Protein AF-A0A428RRZ3-F1 (afdb_monomer)

Mean predicted aligned error: 12.36 Å

Foldseek 3Di:
DPQFWDWFWWAFQFFFAFKFFFQADALVSSVVSLVVQQDPQQQDQCQPLTGGNVLQSVCQQLVNQACLQAVLPPQHHHSVVVSVQVVCVVVVVHDVVVVSSSNVPRGAGRWMKTATPSRWIHIDHNQDDGGWIWIDTVQDQFIWTWAFDPDPQQETDTSGTIRIPCPGRVCSPVNDDPPPDDHYDDDPVSDDDDPHDPDQDDDDDDDDDDDDRPPPPDDDDDDDPVVSVVDDDRPDIGTYTGHHDDDD

Structure (mmCIF, N/CA/C/O backbone):
data_AF-A0A428RRZ3-F1
#
_entry.id   AF-A0A428RRZ3-F1
#
loop_
_atom_site.group_PDB
_atom_site.id
_atom_site.type_symbol
_atom_site.label_atom_id
_atom_site.label_alt_id
_atom_site.label_comp_id
_atom_site.label_asym_id
_atom_site.label_entity_id
_atom_site.label_seq_id
_atom_site.pdbx_PDB_ins_code
_atom_site.Cartn_x
_atom_site.Cartn_y
_atom_site.Cartn_z
_atom_site.occupancy
_atom_site.B_iso_or_equiv
_atom_site.auth_seq_id
_atom_site.auth_comp_id
_atom_site.auth_asym_id
_atom_site.auth_atom_id
_atom_site.pdbx_PDB_model_num
ATOM 1 N N . MET A 1 1 ? -23.159 13.902 24.275 1.00 47.97 1 MET A N 1
ATOM 2 C CA . MET A 1 1 ? -21.903 13.297 23.770 1.00 47.97 1 MET A CA 1
ATOM 3 C C . MET A 1 1 ? -21.003 14.451 23.369 1.00 47.97 1 MET A C 1
ATOM 5 O O . MET A 1 1 ? -21.548 15.445 22.914 1.00 47.97 1 MET A O 1
ATOM 9 N N . SER A 1 2 ? -19.690 14.377 23.586 1.00 48.69 2 SER A N 1
ATOM 10 C CA . SER A 1 2 ? -18.769 15.425 23.119 1.00 48.69 2 SER A CA 1
ATOM 11 C C . SER A 1 2 ? -18.752 15.486 21.586 1.00 48.69 2 SER A C 1
ATOM 13 O O . SER A 1 2 ? -18.997 14.473 20.930 1.00 48.69 2 SER A O 1
ATOM 15 N N . GLY A 1 3 ? -18.449 16.655 21.016 1.00 58.31 3 GLY A N 1
ATOM 16 C CA . GLY A 1 3 ? -18.517 16.934 19.572 1.00 58.31 3 GLY A CA 1
ATOM 17 C C . GLY A 1 3 ? -17.534 16.176 18.665 1.00 58.31 3 GLY A C 1
ATOM 18 O O . GLY A 1 3 ? -17.470 16.508 17.492 1.00 58.31 3 GLY A O 1
ATOM 19 N N . ASN A 1 4 ? -16.812 15.172 19.191 1.00 72.94 4 ASN A N 1
ATOM 20 C CA . ASN A 1 4 ? -15.801 14.352 18.507 1.00 72.94 4 ASN A CA 1
ATOM 21 C C . ASN A 1 4 ? -16.061 12.821 18.683 1.00 72.94 4 ASN A C 1
ATOM 23 O O . ASN A 1 4 ? -15.129 12.032 18.768 1.00 72.94 4 ASN A O 1
ATOM 27 N N . THR A 1 5 ? -17.317 12.359 18.810 1.00 74.81 5 THR A N 1
ATOM 28 C CA . THR A 1 5 ? -17.784 10.956 19.022 1.00 74.81 5 THR A CA 1
ATOM 29 C C . THR A 1 5 ? -19.057 10.507 18.198 1.00 74.81 5 THR A C 1
ATOM 31 O O . THR A 1 5 ? -20.173 10.904 18.506 1.00 74.81 5 THR A O 1
ATOM 34 N N . LEU A 1 6 ? -18.887 9.627 17.179 1.00 79.38 6 LEU A N 1
ATOM 35 C CA . LEU A 1 6 ? -19.817 9.029 16.164 1.00 79.38 6 LEU A CA 1
ATOM 36 C C . LEU A 1 6 ? -20.445 7.713 16.631 1.00 79.38 6 LEU A C 1
ATOM 38 O O . LEU A 1 6 ? -20.082 7.149 17.656 1.00 79.38 6 LEU A O 1
ATOM 42 N N . ARG A 1 7 ? -21.233 7.097 15.746 1.00 84.69 7 ARG A N 1
ATOM 43 C CA . ARG A 1 7 ? -21.291 5.638 15.655 1.00 84.69 7 ARG A CA 1
ATOM 44 C C . ARG A 1 7 ? -21.155 5.174 14.205 1.00 84.69 7 ARG A C 1
ATOM 46 O O . ARG A 1 7 ? -22.058 5.406 13.411 1.00 84.69 7 ARG A O 1
ATOM 53 N N . VAL A 1 8 ? -20.044 4.514 13.884 1.00 85.75 8 VAL A N 1
ATOM 54 C CA . VAL A 1 8 ? -19.875 3.761 12.626 1.00 85.75 8 VAL A CA 1
ATOM 55 C C . VAL A 1 8 ? -20.043 2.264 12.861 1.00 85.75 8 VAL A C 1
ATOM 57 O O . VAL A 1 8 ? -19.891 1.780 13.987 1.00 85.75 8 VAL A O 1
ATOM 60 N N . THR A 1 9 ? -20.327 1.555 11.774 1.00 87.94 9 THR A N 1
ATOM 61 C CA . THR A 1 9 ? -20.292 0.096 11.671 1.00 87.94 9 THR A CA 1
ATOM 62 C C . THR A 1 9 ? -19.261 -0.257 10.606 1.00 87.94 9 THR A C 1
ATOM 64 O O . THR A 1 9 ? -19.209 0.399 9.566 1.00 87.94 9 THR A O 1
ATOM 67 N N . GLY A 1 10 ? -18.456 -1.284 10.851 1.00 89.19 10 GLY A N 1
ATOM 68 C CA . GLY A 1 10 ? -17.418 -1.737 9.934 1.00 89.19 10 GLY A CA 1
ATOM 69 C C . GLY A 1 10 ? -16.918 -3.128 10.300 1.00 89.19 10 GLY A C 1
ATOM 70 O O . GLY A 1 10 ? -17.283 -3.665 11.348 1.00 89.19 10 GLY A O 1
ATOM 71 N N . VAL A 1 11 ? -16.083 -3.692 9.433 1.00 91.00 11 VAL A N 1
ATOM 72 C CA . VAL A 1 11 ? -15.462 -5.010 9.602 1.00 91.00 11 VAL A CA 1
ATOM 73 C C . VAL A 1 11 ? -13.991 -4.824 9.953 1.00 91.00 11 VAL A C 1
ATOM 75 O O . VAL A 1 11 ? -13.284 -4.044 9.313 1.00 91.00 11 VAL A O 1
ATOM 78 N N . ARG A 1 12 ? -13.516 -5.536 10.979 1.00 93.56 12 ARG A N 1
ATOM 79 C CA . ARG A 1 12 ? -12.080 -5.655 11.260 1.00 93.56 12 ARG A CA 1
ATOM 80 C C . ARG A 1 12 ? -11.480 -6.652 10.284 1.00 93.56 12 ARG A C 1
ATOM 82 O O . ARG A 1 12 ? -11.954 -7.779 10.218 1.00 93.56 12 ARG A O 1
ATOM 89 N N . CYS A 1 13 ? -10.462 -6.224 9.553 1.00 93.88 13 CYS A N 1
ATOM 90 C CA . CYS A 1 13 ? -9.850 -7.025 8.498 1.00 93.88 13 CYS A CA 1
ATOM 91 C C . CYS A 1 13 ? -8.512 -7.608 8.956 1.00 93.88 13 CYS A C 1
ATOM 93 O O . CYS A 1 13 ? -8.257 -8.787 8.747 1.00 93.88 13 CYS A O 1
ATOM 95 N N . ALA A 1 14 ? -7.678 -6.788 9.605 1.00 95.88 14 ALA A N 1
ATOM 96 C CA . ALA A 1 14 ? -6.320 -7.174 9.962 1.00 95.88 14 ALA A CA 1
ATOM 97 C C . ALA A 1 14 ? -5.764 -6.390 11.168 1.00 95.88 14 ALA A C 1
ATOM 99 O O . ALA A 1 14 ? -6.290 -5.333 11.531 1.00 95.88 14 ALA A O 1
ATOM 100 N N . ARG A 1 15 ? -4.680 -6.876 11.780 1.00 97.81 15 ARG A N 1
ATOM 101 C CA . ARG A 1 15 ? -3.938 -6.198 12.855 1.00 97.81 15 ARG A CA 1
ATOM 102 C C . ARG A 1 15 ? -2.476 -6.005 12.477 1.00 97.81 15 ARG A C 1
ATOM 104 O O . ARG A 1 15 ? -1.775 -6.980 12.221 1.00 97.81 15 ARG A O 1
ATOM 111 N N . VAL A 1 16 ? -2.002 -4.764 12.555 1.00 98.31 16 VAL A N 1
ATOM 112 C CA . VAL A 1 16 ? -0.607 -4.394 12.290 1.00 98.31 16 VAL A CA 1
ATOM 113 C C . VAL A 1 16 ? 0.343 -5.184 13.198 1.00 98.31 16 VAL A C 1
ATOM 115 O O . VAL A 1 16 ? 0.176 -5.202 14.422 1.00 98.31 16 VAL A O 1
ATOM 118 N N . ALA A 1 17 ? 1.320 -5.845 12.578 1.00 97.75 17 ALA A N 1
ATOM 119 C CA . ALA A 1 17 ? 2.311 -6.720 13.200 1.00 97.75 17 ALA A CA 1
ATOM 120 C C . ALA A 1 17 ? 3.715 -6.104 13.224 1.00 97.75 17 ALA A C 1
ATOM 122 O O . ALA A 1 17 ? 4.449 -6.315 14.180 1.00 97.75 17 ALA A O 1
ATOM 123 N N . SER A 1 18 ? 4.079 -5.330 12.200 1.00 97.44 18 SER A N 1
ATOM 124 C CA . SER A 1 18 ? 5.315 -4.547 12.168 1.00 97.44 18 SER A CA 1
ATOM 125 C C . SER A 1 18 ? 5.126 -3.282 11.335 1.00 97.44 18 SER A C 1
ATOM 127 O O . SER A 1 18 ? 4.217 -3.203 10.505 1.00 97.44 18 SER A O 1
ATOM 129 N N . VAL A 1 19 ? 5.976 -2.281 11.567 1.00 97.69 19 VAL A N 1
ATOM 130 C CA . VAL A 1 19 ? 5.967 -0.995 10.859 1.00 97.69 19 VAL A CA 1
ATOM 131 C C . VAL A 1 19 ? 7.398 -0.642 10.463 1.00 97.69 19 VAL A C 1
ATOM 133 O O . VAL A 1 19 ? 8.293 -0.657 11.307 1.00 97.69 19 VAL A O 1
ATOM 136 N N . GLY A 1 20 ? 7.607 -0.332 9.185 1.00 95.69 20 GLY A N 1
ATOM 137 C CA . GLY A 1 20 ? 8.902 0.053 8.631 1.00 95.69 20 GLY A CA 1
ATOM 138 C C . GLY A 1 20 ? 9.244 1.534 8.819 1.00 95.69 20 GLY A C 1
ATOM 139 O O . GLY A 1 20 ? 8.445 2.343 9.304 1.00 95.69 20 GLY A O 1
ATOM 140 N N . SER A 1 21 ? 10.453 1.899 8.387 1.00 95.31 21 SER A N 1
ATOM 141 C CA . SER A 1 21 ? 10.916 3.290 8.316 1.00 95.31 21 SER A CA 1
ATOM 142 C C . SER A 1 21 ? 9.988 4.150 7.452 1.00 95.31 21 SER A C 1
ATOM 144 O O . SER A 1 21 ? 9.426 3.667 6.470 1.00 95.31 21 SER A O 1
ATOM 146 N N . ALA A 1 22 ? 9.834 5.430 7.800 1.00 93.69 22 ALA A N 1
ATOM 147 C CA . ALA A 1 22 ? 9.051 6.374 7.004 1.00 93.69 22 ALA A CA 1
ATOM 148 C C . ALA A 1 22 ? 9.816 6.793 5.740 1.00 93.69 22 ALA A C 1
ATOM 150 O O . ALA A 1 22 ? 11.008 7.072 5.818 1.00 93.69 22 ALA A O 1
ATOM 151 N N . ALA A 1 23 ? 9.124 6.887 4.603 1.00 90.06 23 ALA A N 1
ATOM 152 C CA . ALA A 1 23 ? 9.650 7.416 3.346 1.00 90.06 23 ALA A CA 1
ATOM 153 C C . ALA A 1 23 ? 9.869 8.937 3.450 1.00 90.06 23 ALA A C 1
ATOM 155 O O . ALA A 1 23 ? 9.007 9.753 3.101 1.00 90.06 23 ALA A O 1
ATOM 156 N N . GLU A 1 24 ? 11.032 9.308 3.977 1.00 89.50 24 GLU A N 1
ATOM 157 C CA . GLU A 1 24 ? 11.507 10.678 4.156 1.00 89.50 24 GLU A CA 1
ATOM 158 C C . GLU A 1 24 ? 12.880 10.853 3.495 1.00 89.50 24 GLU A C 1
ATOM 160 O O . GLU A 1 24 ? 13.673 9.917 3.447 1.00 89.50 24 GLU A O 1
ATOM 165 N N . GLY A 1 25 ? 13.157 12.060 2.997 1.00 89.75 25 GLY A N 1
ATOM 166 C CA . GLY A 1 25 ? 14.394 12.379 2.283 1.00 89.75 25 GLY A CA 1
ATOM 167 C C . GLY A 1 25 ? 14.153 12.899 0.868 1.00 89.75 25 GLY A C 1
ATOM 168 O O . GLY A 1 25 ? 13.054 13.359 0.537 1.00 89.75 25 GLY A O 1
ATOM 169 N N . ASP A 1 26 ? 15.201 12.850 0.050 1.00 89.81 26 ASP A N 1
ATOM 170 C CA . ASP A 1 26 ? 15.113 13.000 -1.404 1.00 89.81 26 ASP A CA 1
ATOM 171 C C . ASP A 1 26 ? 14.604 11.713 -2.094 1.00 89.81 26 ASP A C 1
ATOM 173 O O . ASP A 1 26 ? 14.221 10.741 -1.443 1.00 89.81 26 ASP A O 1
ATOM 177 N N . VAL A 1 27 ? 14.526 11.718 -3.429 1.00 86.69 27 VAL A N 1
ATOM 178 C CA . VAL A 1 27 ? 13.945 10.601 -4.193 1.00 86.69 27 VAL A CA 1
ATOM 179 C C . VAL A 1 27 ? 14.789 9.322 -4.131 1.00 86.69 27 VAL A C 1
ATOM 181 O O . VAL A 1 27 ? 14.214 8.235 -4.111 1.00 86.69 27 VAL A O 1
ATOM 184 N N . ASP A 1 28 ? 16.119 9.435 -4.083 1.00 90.00 28 ASP A N 1
ATOM 185 C CA . ASP A 1 28 ? 17.019 8.285 -3.979 1.00 90.00 28 ASP A CA 1
ATOM 186 C C . ASP A 1 28 ? 16.932 7.699 -2.559 1.00 90.00 28 ASP A C 1
ATOM 188 O O . ASP A 1 28 ? 16.739 6.496 -2.406 1.00 90.00 28 ASP A O 1
ATOM 192 N N . GLN A 1 29 ? 16.916 8.549 -1.525 1.00 91.69 29 GLN A N 1
ATOM 193 C CA . GLN A 1 29 ? 16.702 8.133 -0.131 1.00 91.69 29 GLN A CA 1
ATOM 194 C C . GLN A 1 29 ? 15.344 7.441 0.078 1.00 91.69 29 GLN A C 1
ATOM 196 O O . GLN A 1 29 ? 15.268 6.393 0.720 1.00 91.69 29 GLN A O 1
ATOM 201 N N . ILE A 1 30 ? 14.266 7.990 -0.493 1.00 90.44 30 ILE A N 1
ATOM 202 C CA . ILE A 1 30 ? 12.928 7.378 -0.453 1.00 90.44 30 ILE A CA 1
ATOM 203 C C . ILE A 1 30 ? 12.924 6.018 -1.161 1.00 90.44 30 ILE A C 1
ATOM 205 O O . ILE A 1 30 ? 12.298 5.080 -0.669 1.00 90.44 30 ILE A O 1
ATOM 209 N N . PHE A 1 31 ? 13.621 5.889 -2.291 1.00 91.44 31 PHE A N 1
ATOM 210 C CA . PHE A 1 31 ? 13.748 4.621 -3.005 1.00 91.44 31 PHE A CA 1
ATOM 211 C C . PHE A 1 31 ? 14.516 3.577 -2.187 1.00 91.44 31 PHE A C 1
ATOM 213 O O . PHE A 1 31 ? 14.029 2.456 -2.055 1.00 91.44 31 PHE A O 1
ATOM 220 N N . ASP A 1 32 ? 15.640 3.945 -1.570 1.00 92.25 32 ASP A N 1
ATOM 221 C CA . ASP A 1 32 ? 16.402 3.052 -0.688 1.00 92.25 32 ASP A CA 1
ATOM 222 C C . ASP A 1 32 ? 15.552 2.585 0.508 1.00 92.25 32 ASP A C 1
ATOM 224 O O . ASP A 1 32 ? 15.558 1.405 0.855 1.00 92.25 32 ASP A O 1
ATOM 228 N N . ILE A 1 33 ? 14.739 3.474 1.092 1.00 94.19 33 ILE A N 1
ATOM 229 C CA . ILE A 1 33 ? 13.780 3.120 2.151 1.00 94.19 33 ILE A CA 1
ATOM 230 C C . ILE A 1 33 ? 12.713 2.148 1.630 1.00 94.19 33 ILE A C 1
ATOM 232 O O . ILE A 1 33 ? 12.427 1.159 2.300 1.00 94.19 33 ILE A O 1
ATOM 236 N N . ILE A 1 34 ? 12.171 2.362 0.429 1.00 91.94 34 ILE A N 1
ATOM 237 C CA . ILE A 1 34 ? 11.205 1.446 -0.202 1.00 91.94 34 ILE A CA 1
ATOM 238 C C . ILE A 1 34 ? 11.826 0.070 -0.464 1.00 91.94 34 ILE A C 1
ATOM 240 O O . ILE A 1 34 ? 11.130 -0.933 -0.316 1.00 91.94 34 ILE A O 1
ATOM 244 N N . ARG A 1 35 ? 13.126 -0.016 -0.777 1.00 92.75 35 ARG A N 1
ATOM 245 C CA . ARG A 1 35 ? 13.827 -1.309 -0.872 1.00 92.75 35 ARG A CA 1
ATOM 246 C C . ARG A 1 35 ? 13.862 -2.055 0.475 1.00 92.75 35 ARG A C 1
ATOM 248 O O . ARG A 1 35 ? 13.845 -3.279 0.511 1.00 92.75 35 ARG A O 1
ATOM 255 N N . THR A 1 36 ? 13.833 -1.349 1.610 1.00 94.31 36 THR A N 1
ATOM 256 C CA . THR A 1 36 ? 13.704 -1.993 2.939 1.00 94.31 36 THR A CA 1
ATOM 257 C C . THR A 1 36 ? 12.293 -2.486 3.270 1.00 94.31 36 THR A C 1
ATOM 259 O O . THR A 1 36 ? 12.107 -3.145 4.291 1.00 94.31 36 THR A O 1
ATOM 262 N N . TRP A 1 37 ? 11.292 -2.163 2.445 1.00 94.94 37 TRP A N 1
ATOM 263 C CA . TRP A 1 37 ? 9.899 -2.567 2.652 1.00 94.94 37 TRP A CA 1
ATOM 264 C C . TRP A 1 37 ? 9.520 -3.857 1.910 1.00 94.94 37 TRP A C 1
ATOM 266 O O . TRP A 1 37 ? 8.394 -4.323 2.066 1.00 94.94 37 TRP A O 1
ATOM 276 N N . GLU A 1 38 ? 10.412 -4.415 1.086 1.00 93.38 38 GLU A N 1
ATOM 277 C CA . GLU A 1 38 ? 10.127 -5.607 0.280 1.00 93.38 38 GLU A CA 1
ATOM 278 C C . GLU A 1 38 ? 9.720 -6.805 1.160 1.00 93.38 38 GLU A C 1
ATOM 280 O O . GLU A 1 38 ? 10.509 -7.222 2.013 1.00 93.38 38 GLU A O 1
ATOM 285 N N . PRO A 1 39 ? 8.515 -7.384 0.975 1.00 88.69 39 PRO A N 1
ATOM 286 C CA . PRO A 1 39 ? 8.137 -8.620 1.647 1.00 88.69 39 PRO A CA 1
ATOM 287 C C . PRO A 1 39 ? 9.017 -9.801 1.216 1.00 88.69 39 PRO A C 1
ATOM 289 O O . PRO A 1 39 ? 9.499 -9.879 0.081 1.00 88.69 39 PRO A O 1
ATOM 292 N N . GLU A 1 40 ? 9.173 -10.767 2.121 1.00 85.50 40 GLU A N 1
ATOM 293 C CA . GLU A 1 40 ? 9.714 -12.086 1.787 1.00 85.50 40 GLU A CA 1
ATOM 294 C C . GLU A 1 40 ? 8.847 -12.749 0.700 1.00 85.50 40 GLU A C 1
ATOM 296 O O . GLU A 1 40 ? 7.629 -12.572 0.673 1.00 85.50 40 GLU A O 1
ATOM 301 N N . GLY A 1 41 ? 9.468 -13.491 -0.222 1.00 82.31 41 GLY A N 1
ATOM 302 C CA . GLY A 1 41 ? 8.744 -14.122 -1.333 1.00 82.31 41 GLY A CA 1
ATOM 303 C C . GLY A 1 41 ? 8.251 -13.151 -2.417 1.00 82.31 41 GLY A C 1
ATOM 304 O O . GLY A 1 41 ? 7.370 -13.509 -3.185 1.00 82.31 41 GLY A O 1
ATOM 305 N N . LEU A 1 42 ? 8.812 -11.939 -2.536 1.00 82.56 42 LEU A N 1
ATOM 306 C CA . LEU A 1 42 ? 8.378 -10.913 -3.504 1.00 82.56 42 LEU A CA 1
ATOM 307 C C . LEU A 1 42 ? 8.031 -11.397 -4.941 1.00 82.56 42 LEU A C 1
ATOM 309 O O . LEU A 1 42 ? 7.036 -10.914 -5.475 1.00 82.56 42 LEU A O 1
ATOM 313 N N . PRO A 1 43 ? 8.778 -12.302 -5.612 1.00 75.56 43 PRO A N 1
ATOM 314 C CA . PRO A 1 43 ? 8.415 -12.770 -6.957 1.00 75.56 43 PRO A CA 1
ATOM 315 C C . PRO A 1 43 ? 7.367 -13.906 -6.988 1.00 75.56 43 PRO A C 1
ATOM 317 O O . PRO A 1 43 ? 7.082 -14.422 -8.067 1.00 75.56 43 PRO A O 1
ATOM 320 N N . GLU A 1 44 ? 6.831 -14.336 -5.844 1.00 82.50 44 GLU A N 1
ATOM 321 C CA . GLU A 1 44 ? 5.933 -15.490 -5.719 1.00 82.50 44 GLU A CA 1
ATOM 322 C C . GLU A 1 44 ? 4.445 -15.109 -5.883 1.00 82.50 44 GLU A C 1
ATOM 324 O O . GLU A 1 44 ? 4.022 -13.981 -5.622 1.00 82.50 44 GLU A O 1
ATOM 329 N N . ASP A 1 45 ? 3.635 -16.074 -6.328 1.00 81.94 45 ASP A N 1
ATOM 330 C CA . ASP A 1 45 ? 2.179 -15.949 -6.512 1.00 81.94 45 ASP A CA 1
ATOM 331 C C . ASP A 1 45 ? 1.437 -16.448 -5.261 1.00 81.94 45 ASP A C 1
ATOM 333 O O . ASP A 1 45 ? 0.802 -17.504 -5.254 1.00 81.94 45 ASP A O 1
ATOM 337 N N . ASN A 1 46 ? 1.652 -15.755 -4.140 1.00 85.19 46 ASN A N 1
ATOM 338 C CA . ASN A 1 46 ? 1.202 -16.190 -2.814 1.00 85.19 46 ASN A CA 1
ATOM 339 C C . ASN A 1 46 ? 0.762 -15.051 -1.879 1.00 85.19 46 ASN A C 1
ATOM 341 O O . ASN A 1 46 ? 0.692 -15.256 -0.663 1.00 85.19 46 ASN A O 1
ATOM 345 N N . TYR A 1 47 ? 0.432 -13.866 -2.407 1.00 88.50 47 TYR A N 1
ATOM 346 C CA . TYR A 1 47 ? -0.187 -12.830 -1.578 1.00 88.50 47 TYR A CA 1
ATOM 347 C C . TYR A 1 47 ? -1.531 -13.367 -1.029 1.00 88.50 47 TYR A C 1
ATOM 349 O O . TYR A 1 47 ? -2.286 -13.949 -1.808 1.00 88.50 47 TYR A O 1
ATOM 357 N N . PRO A 1 48 ? -1.872 -13.246 0.274 1.00 85.94 48 PRO A N 1
ATOM 358 C CA . PRO A 1 48 ? -3.015 -13.974 0.854 1.00 85.94 48 PRO A CA 1
ATOM 359 C C . PRO A 1 48 ? -4.402 -13.747 0.211 1.00 85.94 48 PRO A C 1
ATOM 361 O O . PRO A 1 48 ? -5.195 -14.690 0.204 1.00 85.94 48 PRO A O 1
ATOM 364 N N . PRO A 1 49 ? -4.723 -12.558 -0.337 1.00 80.50 49 PRO A N 1
ATOM 365 C CA . PRO A 1 49 ? -5.933 -12.322 -1.138 1.00 80.50 49 PRO A CA 1
ATOM 366 C C . PRO A 1 49 ? -5.903 -12.956 -2.546 1.00 80.50 49 PRO A C 1
ATOM 368 O O . PRO A 1 49 ? -6.931 -13.039 -3.214 1.00 80.50 49 PRO A O 1
ATOM 371 N N . GLY A 1 50 ? -4.736 -13.421 -2.992 1.00 83.19 50 GLY A N 1
ATOM 372 C CA . GLY A 1 50 ? -4.454 -13.929 -4.332 1.00 83.19 50 GLY A CA 1
ATOM 373 C C . GLY A 1 50 ? -3.568 -12.982 -5.148 1.00 83.19 50 GLY A C 1
ATOM 374 O O . GLY A 1 50 ? -3.519 -11.776 -4.900 1.00 83.19 50 GLY A O 1
ATOM 375 N N . GLY A 1 51 ? -2.889 -13.545 -6.149 1.00 84.69 51 GLY A N 1
ATOM 376 C CA . GLY A 1 51 ? -2.028 -12.814 -7.075 1.00 84.69 51 GLY A CA 1
ATOM 377 C C . GLY A 1 51 ? -0.586 -12.616 -6.596 1.00 84.69 51 GLY A C 1
ATOM 378 O O . GLY A 1 51 ? -0.189 -12.979 -5.483 1.00 84.69 51 GLY A O 1
ATOM 379 N N . LEU A 1 52 ? 0.202 -12.003 -7.483 1.00 90.00 52 LEU A N 1
ATOM 380 C CA . LEU A 1 52 ? 1.640 -11.817 -7.316 1.00 90.00 52 LEU A CA 1
ATOM 381 C C . LEU A 1 52 ? 1.961 -10.884 -6.142 1.00 90.00 52 LEU A C 1
ATOM 383 O O . LEU A 1 52 ? 1.507 -9.738 -6.090 1.00 90.00 52 LEU A O 1
ATOM 387 N N . MET A 1 53 ? 2.846 -11.342 -5.257 1.00 92.69 53 MET A N 1
ATOM 388 C CA . MET A 1 53 ? 3.358 -10.579 -4.116 1.00 92.69 53 MET A CA 1
ATOM 389 C C . MET A 1 53 ? 3.979 -9.237 -4.559 1.00 92.69 53 MET A C 1
ATOM 391 O O . MET A 1 53 ? 3.723 -8.196 -3.949 1.00 92.69 53 MET A O 1
ATOM 395 N N . LEU A 1 54 ? 4.715 -9.234 -5.678 1.00 93.88 54 LEU A N 1
ATOM 396 C CA . LEU A 1 54 ? 5.286 -8.034 -6.303 1.00 93.88 54 LEU A CA 1
ATOM 397 C C . LEU A 1 54 ? 4.221 -7.028 -6.760 1.00 93.88 54 LEU A C 1
ATOM 399 O O . LEU A 1 54 ? 4.434 -5.823 -6.637 1.00 93.88 54 LEU A O 1
ATOM 403 N N . ASP A 1 55 ? 3.084 -7.495 -7.275 1.00 93.50 55 ASP A N 1
ATOM 404 C CA . ASP A 1 55 ? 2.025 -6.610 -7.767 1.00 93.50 55 ASP A CA 1
ATOM 405 C C . ASP A 1 55 ? 1.342 -5.889 -6.613 1.00 93.50 55 ASP A C 1
ATOM 407 O O . ASP A 1 55 ? 1.264 -4.660 -6.616 1.00 93.50 55 ASP A O 1
ATOM 411 N N . ALA A 1 56 ? 0.958 -6.635 -5.576 1.00 93.75 56 ALA A N 1
ATOM 412 C CA . ALA A 1 56 ? 0.438 -6.056 -4.347 1.00 93.75 56 ALA A CA 1
ATOM 413 C C . ALA A 1 56 ? 1.454 -5.084 -3.714 1.00 93.75 56 ALA A C 1
ATOM 415 O O . ALA A 1 56 ? 1.091 -3.974 -3.322 1.00 93.75 56 ALA A O 1
ATOM 416 N N . PHE A 1 57 ? 2.743 -5.438 -3.670 1.00 95.12 57 PHE A N 1
ATOM 417 C CA . PHE A 1 57 ? 3.788 -4.548 -3.159 1.00 95.12 57 PHE A CA 1
ATOM 418 C C . PHE A 1 57 ? 3.867 -3.227 -3.940 1.00 95.12 57 PHE A C 1
ATOM 420 O O . PHE A 1 57 ? 3.865 -2.150 -3.337 1.00 95.12 57 PHE A O 1
ATOM 427 N N . LEU A 1 58 ? 3.873 -3.286 -5.274 1.00 93.88 58 LEU A N 1
ATOM 428 C CA . LEU A 1 58 ? 3.895 -2.097 -6.126 1.00 93.88 58 LEU A CA 1
ATOM 429 C C . LEU A 1 58 ? 2.614 -1.263 -5.975 1.00 93.88 58 LEU A C 1
ATOM 431 O O . LEU A 1 58 ? 2.699 -0.044 -5.825 1.00 93.88 58 LEU A O 1
ATOM 435 N N . GLU A 1 59 ? 1.436 -1.887 -5.936 1.00 92.19 59 GLU A N 1
ATOM 436 C CA . GLU A 1 59 ? 0.180 -1.182 -5.662 1.00 92.19 59 GLU A CA 1
ATOM 437 C C . GLU A 1 59 ? 0.213 -0.445 -4.317 1.00 92.19 59 GLU A C 1
ATOM 439 O O . GLU A 1 59 ? -0.183 0.723 -4.255 1.00 92.19 59 GLU A O 1
ATOM 444 N N . ALA A 1 60 ? 0.731 -1.092 -3.266 1.00 93.38 60 ALA A N 1
ATOM 445 C CA . ALA A 1 60 ? 0.863 -0.516 -1.931 1.00 93.38 60 ALA A CA 1
ATOM 446 C C . ALA A 1 60 ? 1.822 0.679 -1.898 1.00 93.38 60 ALA A C 1
ATOM 448 O O . ALA A 1 60 ? 1.441 1.757 -1.435 1.00 93.38 60 ALA A O 1
ATOM 449 N N . VAL A 1 61 ? 3.040 0.516 -2.425 1.00 92.12 61 VAL A N 1
ATOM 450 C CA . VAL A 1 61 ? 4.069 1.570 -2.474 1.00 92.12 61 VAL A CA 1
ATOM 451 C C . VAL A 1 61 ? 3.558 2.804 -3.213 1.00 92.12 61 VAL A C 1
ATOM 453 O O . VAL A 1 61 ? 3.653 3.920 -2.698 1.00 92.12 61 VAL A O 1
ATOM 456 N N . PHE A 1 62 ? 2.971 2.607 -4.396 1.00 90.00 62 PHE A N 1
ATOM 457 C CA . PHE A 1 62 ? 2.443 3.686 -5.230 1.00 90.00 62 PHE A CA 1
ATOM 458 C C . PHE A 1 62 ? 1.031 4.141 -4.825 1.00 90.00 62 PHE A C 1
ATOM 460 O O . PHE A 1 62 ? 0.464 5.007 -5.490 1.00 90.00 62 PHE A O 1
ATOM 467 N N . GLN A 1 63 ? 0.454 3.581 -3.755 1.00 87.31 63 GLN A N 1
ATOM 468 C CA . GLN A 1 63 ? -0.861 3.941 -3.202 1.00 87.31 63 GLN A CA 1
ATOM 469 C C . GLN A 1 63 ? -1.958 4.002 -4.283 1.00 87.31 63 GLN A C 1
ATOM 471 O O . GLN A 1 63 ? -2.800 4.902 -4.311 1.00 87.31 63 GLN A O 1
ATOM 476 N N . GLY A 1 64 ? -1.908 3.055 -5.227 1.00 84.38 64 GLY A N 1
ATOM 477 C CA . GLY A 1 64 ? -2.845 2.955 -6.346 1.00 84.38 64 GLY A CA 1
ATOM 478 C C . GLY A 1 64 ? -2.733 4.058 -7.406 1.00 84.38 64 GLY A C 1
ATOM 479 O O . GLY A 1 64 ? -3.620 4.148 -8.255 1.00 84.38 64 GLY A O 1
ATOM 480 N N . CYS A 1 65 ? -1.675 4.881 -7.401 1.00 85.62 65 CYS A N 1
ATOM 481 C CA . CYS A 1 65 ? -1.379 5.908 -8.414 1.00 85.62 65 CYS A CA 1
ATOM 482 C C . CYS A 1 65 ? -0.942 5.281 -9.753 1.00 85.62 65 CYS A C 1
ATOM 484 O O . CYS A 1 65 ? 0.174 5.482 -10.230 1.00 85.62 65 CYS A O 1
ATOM 486 N N . LEU A 1 66 ? -1.838 4.489 -10.344 1.00 86.94 66 LEU A N 1
ATOM 487 C CA . LEU A 1 66 ? -1.613 3.646 -11.513 1.00 86.94 66 LEU A CA 1
ATOM 488 C C . LEU A 1 66 ? -2.596 4.000 -12.629 1.00 86.94 66 LEU A C 1
ATOM 490 O O . LEU A 1 66 ? -3.784 4.239 -12.396 1.00 86.94 66 LEU A O 1
ATOM 494 N N . ARG A 1 67 ? -2.120 3.976 -13.871 1.00 88.81 67 ARG A N 1
ATOM 495 C CA . ARG A 1 67 ? -2.912 4.264 -15.073 1.00 88.81 67 ARG A CA 1
ATOM 496 C C . ARG A 1 67 ? -3.993 3.215 -15.341 1.00 88.81 67 ARG A C 1
ATOM 498 O O . ARG A 1 67 ? -5.013 3.547 -15.938 1.00 88.81 67 ARG A O 1
ATOM 505 N N . ASP A 1 68 ? -3.829 1.986 -14.852 1.00 88.38 68 ASP A N 1
ATOM 506 C CA . ASP A 1 68 ? -4.873 0.953 -14.902 1.00 88.38 68 ASP A CA 1
ATOM 507 C C . ASP A 1 68 ? -6.123 1.373 -14.130 1.00 88.38 68 ASP A C 1
ATOM 509 O O . ASP A 1 68 ? -7.235 1.277 -14.656 1.00 88.38 68 ASP A O 1
ATOM 513 N N . ARG A 1 69 ? -5.919 1.918 -12.924 1.00 85.00 69 ARG A N 1
ATOM 514 C CA . ARG A 1 69 ? -6.962 2.466 -12.052 1.00 85.00 69 ARG A CA 1
ATOM 515 C C . ARG A 1 69 ? -7.437 3.840 -12.524 1.00 85.00 69 ARG A C 1
ATOM 517 O O . ARG A 1 69 ? -8.616 4.150 -12.398 1.00 85.00 69 ARG A O 1
ATOM 524 N N . PHE A 1 70 ? -6.557 4.657 -13.100 1.00 85.00 70 PHE A N 1
ATOM 525 C CA . PHE A 1 70 ? -6.854 6.023 -13.541 1.00 85.00 70 PHE A CA 1
ATOM 526 C C . PHE A 1 70 ? -6.500 6.232 -15.026 1.00 85.00 70 PHE A C 1
ATOM 528 O O . PHE A 1 70 ? -5.504 6.888 -15.343 1.00 85.00 70 PHE A O 1
ATOM 535 N N . PRO A 1 71 ? -7.326 5.741 -15.971 1.00 81.81 71 PRO A N 1
ATOM 536 C CA . PRO A 1 71 ? -6.978 5.683 -17.398 1.00 81.81 71 PRO A CA 1
ATOM 537 C C . PRO A 1 71 ? -6.789 7.045 -18.086 1.00 81.81 71 PRO A C 1
ATOM 539 O O . PRO A 1 71 ? -6.294 7.101 -19.209 1.00 81.81 71 PRO A O 1
ATOM 542 N N . ARG A 1 72 ? -7.172 8.154 -17.436 1.00 81.38 72 ARG A N 1
ATOM 543 C CA . ARG A 1 72 ? -6.951 9.525 -17.933 1.00 81.38 72 ARG A CA 1
ATOM 544 C C . ARG A 1 72 ? -5.628 10.145 -17.454 1.00 81.38 72 ARG A C 1
ATOM 546 O O . ARG A 1 72 ? -5.223 11.172 -17.994 1.00 81.38 72 ARG A O 1
ATOM 553 N N . THR A 1 73 ? -4.940 9.541 -16.483 1.00 76.44 73 THR A N 1
ATOM 554 C CA . THR A 1 73 ? -3.715 10.091 -15.879 1.00 76.44 73 THR A CA 1
ATOM 555 C C . THR A 1 73 ? -2.474 9.547 -16.587 1.00 76.44 73 THR A C 1
ATOM 557 O O . THR A 1 73 ? -1.842 8.593 -16.142 1.00 76.44 73 THR A O 1
ATOM 560 N N . VAL A 1 74 ? -2.111 10.158 -17.719 1.00 74.69 74 VAL A N 1
ATOM 561 C CA . VAL A 1 74 ? -1.002 9.695 -18.584 1.00 74.69 74 VAL A CA 1
ATOM 562 C C . VAL A 1 74 ? 0.399 9.798 -17.962 1.00 74.69 74 VAL A C 1
ATOM 564 O O . VAL A 1 74 ? 1.342 9.228 -18.504 1.00 74.69 74 VAL A O 1
ATOM 567 N N . SER A 1 75 ? 0.553 10.525 -16.852 1.00 80.31 75 SER A N 1
ATOM 568 C CA . SER A 1 75 ? 1.812 10.662 -16.106 1.00 80.31 75 SER A CA 1
ATOM 569 C C . SER A 1 75 ? 2.121 9.474 -15.190 1.00 80.31 75 SER A C 1
ATOM 571 O O . SER A 1 75 ? 3.264 9.339 -14.751 1.00 80.31 75 SER A O 1
ATOM 573 N N . TRP A 1 76 ? 1.126 8.636 -14.893 1.00 85.06 76 TRP A N 1
ATOM 574 C CA . TRP A 1 76 ? 1.278 7.444 -14.064 1.00 85.06 76 TRP A CA 1
ATOM 575 C C . TRP A 1 76 ? 1.559 6.199 -14.920 1.00 85.06 76 TRP A C 1
ATOM 577 O O . TRP A 1 76 ? 1.088 6.119 -16.060 1.00 85.06 76 TRP A O 1
ATOM 587 N N . PRO A 1 77 ? 2.332 5.232 -14.399 1.00 90.00 77 PRO A N 1
ATOM 588 C CA . PRO A 1 77 ? 2.609 3.977 -15.087 1.00 90.00 77 PRO A CA 1
ATOM 589 C C . PRO A 1 77 ? 1.417 3.021 -14.977 1.00 90.00 77 PRO A C 1
ATOM 591 O O . PRO A 1 77 ? 0.552 3.182 -14.113 1.00 90.00 77 PRO A O 1
ATOM 594 N N . THR A 1 78 ? 1.375 1.997 -15.823 1.00 92.56 78 THR A N 1
ATOM 595 C CA . THR A 1 78 ? 0.609 0.782 -15.528 1.00 92.56 78 THR A CA 1
ATOM 596 C C . THR A 1 78 ? 1.347 -0.086 -14.514 1.00 92.56 78 THR A C 1
ATOM 598 O O . THR A 1 78 ? 2.564 0.027 -14.334 1.00 92.56 78 THR A O 1
ATOM 601 N N . LEU A 1 79 ? 0.617 -1.002 -13.883 1.00 92.25 79 LEU A N 1
ATOM 602 C CA . LEU A 1 79 ? 1.203 -2.017 -13.011 1.00 92.25 79 LEU A CA 1
ATOM 603 C C . LEU A 1 79 ? 2.210 -2.899 -13.769 1.00 92.25 79 LEU A C 1
ATOM 605 O O . LEU A 1 79 ? 3.268 -3.210 -13.232 1.00 92.25 79 LEU A O 1
ATOM 609 N N . SER A 1 80 ? 1.942 -3.226 -15.042 1.00 93.38 80 SER A N 1
ATOM 610 C CA . SER A 1 80 ? 2.880 -4.004 -15.871 1.00 93.38 80 SER A CA 1
ATOM 611 C C . SER A 1 80 ? 4.183 -3.254 -16.146 1.00 93.38 80 SER A C 1
ATOM 613 O O . 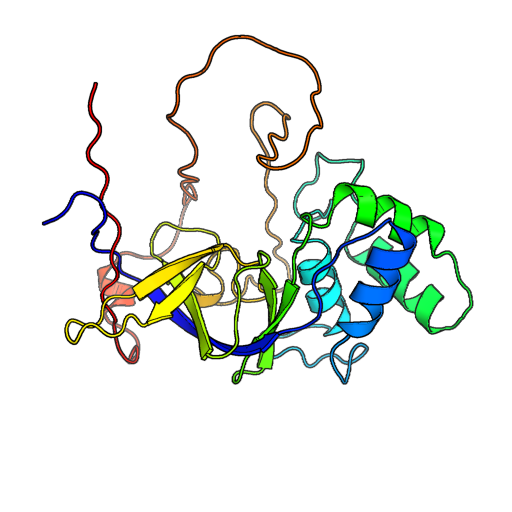SER A 1 80 ? 5.254 -3.827 -15.973 1.00 93.38 80 SER A O 1
ATOM 615 N N . GLU A 1 81 ? 4.112 -1.963 -16.495 1.00 92.81 81 GLU A N 1
ATOM 616 C CA . GLU A 1 81 ? 5.307 -1.133 -16.709 1.00 92.81 81 GLU A CA 1
ATOM 617 C C . GLU A 1 81 ? 6.152 -1.029 -15.425 1.00 92.81 81 GLU A C 1
ATOM 619 O O . GLU A 1 81 ? 7.379 -1.116 -15.485 1.00 92.81 81 GLU A O 1
ATOM 624 N N . LEU A 1 82 ? 5.514 -0.893 -14.252 1.00 91.50 82 LEU A N 1
ATOM 625 C CA . LEU A 1 82 ? 6.222 -0.933 -12.967 1.00 91.50 82 LEU A CA 1
ATOM 626 C C . LEU A 1 82 ? 6.851 -2.298 -12.692 1.00 91.50 82 LEU A C 1
ATOM 628 O O . LEU A 1 82 ? 8.026 -2.342 -12.335 1.00 91.50 82 LEU A O 1
ATOM 632 N N . ARG A 1 83 ? 6.105 -3.394 -12.877 1.00 92.75 83 ARG A N 1
ATOM 633 C CA . ARG A 1 83 ? 6.588 -4.765 -12.658 1.00 92.75 83 ARG A CA 1
ATOM 634 C C . ARG A 1 83 ? 7.815 -5.059 -13.514 1.00 92.75 83 ARG A C 1
ATOM 636 O O . ARG A 1 83 ? 8.826 -5.513 -12.993 1.00 92.75 83 ARG A O 1
ATOM 643 N N . GLU A 1 84 ? 7.760 -4.741 -14.806 1.00 92.12 84 GLU A N 1
ATOM 644 C CA . GLU A 1 84 ? 8.880 -4.915 -15.737 1.00 92.12 84 GLU A CA 1
ATOM 645 C C . GLU A 1 84 ? 10.114 -4.111 -15.307 1.00 92.12 84 GLU A C 1
ATOM 647 O O . GLU A 1 84 ? 11.228 -4.634 -15.309 1.00 92.12 84 GLU A O 1
ATOM 652 N N . HIS A 1 85 ? 9.936 -2.852 -14.895 1.00 90.94 85 HIS A N 1
ATOM 653 C CA . HIS A 1 85 ? 11.041 -2.028 -14.400 1.00 90.94 85 HIS A CA 1
ATOM 654 C C . HIS A 1 85 ? 11.613 -2.537 -13.071 1.00 90.94 85 HIS A C 1
ATOM 656 O O . HIS A 1 85 ? 12.828 -2.508 -12.887 1.00 90.94 85 HIS A O 1
ATOM 662 N N . TYR A 1 86 ? 10.766 -3.019 -12.160 1.00 90.88 86 TYR A N 1
ATOM 663 C CA . TYR A 1 86 ? 11.187 -3.521 -10.853 1.00 90.88 86 TYR A CA 1
ATOM 664 C C . TYR A 1 86 ? 11.891 -4.882 -10.958 1.00 90.88 86 TYR A C 1
ATOM 666 O O . TYR A 1 86 ? 12.906 -5.104 -10.304 1.00 90.88 86 TYR A O 1
ATOM 674 N N . LEU A 1 87 ? 11.433 -5.766 -11.849 1.00 90.50 87 LEU A N 1
ATOM 675 C CA . LEU A 1 87 ? 12.135 -7.011 -12.171 1.00 90.50 87 LEU A CA 1
ATOM 676 C C . LEU A 1 87 ? 13.495 -6.737 -12.833 1.00 90.50 87 LEU A C 1
ATOM 678 O O . LEU A 1 87 ? 14.484 -7.355 -12.448 1.00 90.50 87 LEU A O 1
ATOM 682 N N . ALA A 1 88 ? 13.576 -5.775 -13.761 1.00 89.25 88 ALA A N 1
ATOM 683 C CA . ALA A 1 88 ? 14.835 -5.390 -14.410 1.00 89.25 88 ALA A CA 1
ATOM 684 C C . ALA A 1 88 ? 15.858 -4.748 -13.447 1.00 89.25 88 ALA A C 1
ATOM 686 O O . ALA A 1 88 ? 17.068 -4.863 -13.670 1.00 89.25 88 ALA A O 1
ATOM 687 N N . LEU A 1 89 ? 15.375 -4.083 -12.391 1.00 88.06 89 LEU A N 1
ATOM 688 C CA . LEU A 1 89 ? 16.165 -3.614 -11.250 1.00 88.06 89 LEU A CA 1
ATOM 689 C C . LEU A 1 89 ? 16.684 -4.804 -10.424 1.00 88.06 89 LEU A C 1
ATOM 691 O O . LEU A 1 89 ? 17.886 -4.892 -10.178 1.00 88.06 89 LEU A O 1
ATOM 695 N N . LEU A 1 90 ? 15.802 -5.735 -10.036 1.00 86.38 90 LEU A N 1
ATOM 696 C CA . LEU A 1 90 ? 16.156 -6.933 -9.259 1.00 86.38 90 LEU A CA 1
ATOM 697 C C . LEU A 1 90 ? 17.180 -7.829 -9.979 1.00 86.38 90 LEU A C 1
ATOM 699 O O . LEU A 1 90 ? 18.044 -8.412 -9.328 1.00 86.38 90 LEU A O 1
ATOM 703 N N . SER A 1 91 ? 17.139 -7.907 -11.313 1.00 86.81 91 SER A N 1
ATOM 704 C CA . SER A 1 91 ? 18.133 -8.626 -12.126 1.00 86.81 91 SER A CA 1
ATOM 705 C C . SER A 1 91 ? 19.430 -7.845 -12.392 1.00 86.81 91 SER A C 1
ATOM 707 O O . SER A 1 91 ? 20.281 -8.323 -13.141 1.00 86.81 91 SER A O 1
ATOM 709 N N . GLY A 1 92 ? 19.602 -6.645 -11.823 1.00 82.50 92 GLY A N 1
ATOM 710 C CA . GLY A 1 92 ? 20.812 -5.822 -11.970 1.00 82.50 92 GLY A CA 1
ATOM 711 C C . GLY A 1 92 ? 21.003 -5.182 -13.354 1.00 82.50 92 GLY A C 1
ATOM 712 O O . GLY A 1 92 ? 22.050 -4.602 -13.633 1.00 82.50 92 GLY A O 1
ATOM 713 N N . THR A 1 93 ? 20.000 -5.253 -14.229 1.00 76.38 93 THR A N 1
ATOM 714 C CA . THR A 1 93 ? 20.011 -4.746 -15.618 1.00 76.38 93 THR A CA 1
ATOM 715 C C . THR A 1 93 ? 19.454 -3.316 -15.718 1.00 76.38 93 THR A C 1
ATOM 717 O O . THR A 1 93 ? 18.669 -2.987 -16.606 1.00 76.38 93 THR A O 1
ATOM 720 N N . ASP A 1 94 ? 19.805 -2.491 -14.735 1.00 70.00 94 ASP A N 1
ATOM 721 C CA . ASP A 1 94 ? 18.915 -1.482 -14.157 1.00 70.00 94 ASP A CA 1
ATOM 722 C C . ASP A 1 94 ? 18.537 -0.258 -15.035 1.00 70.00 94 ASP A C 1
ATOM 724 O O . ASP A 1 94 ? 19.294 0.231 -15.879 1.00 70.00 94 ASP A O 1
ATOM 728 N N . ARG A 1 95 ? 17.346 0.293 -14.747 1.00 66.00 95 ARG A N 1
ATOM 729 C CA . ARG A 1 95 ? 16.888 1.643 -15.117 1.00 66.00 95 ARG A CA 1
ATOM 730 C C . ARG A 1 95 ? 16.145 2.329 -13.952 1.00 66.00 95 ARG A C 1
ATOM 732 O O . ARG A 1 95 ? 15.041 2.842 -14.158 1.00 66.00 95 ARG A O 1
ATOM 739 N N . ARG A 1 96 ? 16.737 2.416 -12.749 1.00 80.94 96 ARG A N 1
ATOM 740 C CA . ARG A 1 96 ? 16.131 3.026 -11.540 1.00 80.94 96 ARG A CA 1
ATOM 741 C C . ARG A 1 96 ? 15.490 4.390 -11.782 1.00 80.94 96 ARG A C 1
ATOM 743 O O . ARG A 1 96 ? 14.445 4.684 -11.212 1.00 80.94 96 ARG A O 1
ATOM 750 N N . ALA A 1 97 ? 16.047 5.182 -12.702 1.00 83.56 97 ALA A N 1
ATOM 751 C CA . ALA A 1 97 ? 15.500 6.462 -13.154 1.00 83.56 97 ALA A CA 1
ATOM 752 C C . ALA A 1 97 ? 14.004 6.406 -13.538 1.00 83.56 97 ALA A C 1
ATOM 754 O O . ALA A 1 97 ? 13.273 7.360 -13.274 1.00 83.56 97 ALA A O 1
ATOM 755 N N . ASN A 1 98 ? 13.528 5.293 -14.110 1.00 83.88 98 ASN A N 1
ATOM 756 C CA . ASN A 1 98 ? 12.114 5.116 -14.437 1.00 83.88 98 ASN A CA 1
ATOM 757 C C . ASN A 1 98 ? 11.248 4.978 -13.176 1.00 83.88 98 ASN A C 1
ATOM 759 O O . ASN A 1 98 ? 10.197 5.606 -13.099 1.00 83.88 98 ASN A O 1
ATOM 763 N N . ILE A 1 99 ? 11.688 4.199 -12.184 1.00 86.25 99 ILE A N 1
ATOM 764 C CA . ILE A 1 99 ? 10.963 4.011 -10.917 1.00 86.25 99 ILE A CA 1
ATOM 765 C C . ILE A 1 99 ? 10.992 5.317 -10.108 1.00 86.25 99 ILE A C 1
ATOM 767 O O . ILE A 1 99 ? 9.940 5.805 -9.698 1.00 86.25 99 ILE A O 1
ATOM 771 N N . LEU A 1 100 ? 12.170 5.941 -9.973 1.00 87.12 100 LEU A N 1
ATOM 772 C CA . LEU A 1 100 ? 12.371 7.225 -9.284 1.00 87.12 100 LEU A CA 1
ATOM 773 C C . LEU A 1 100 ? 11.439 8.326 -9.827 1.00 87.12 100 LEU A C 1
ATOM 775 O O . LEU A 1 100 ? 10.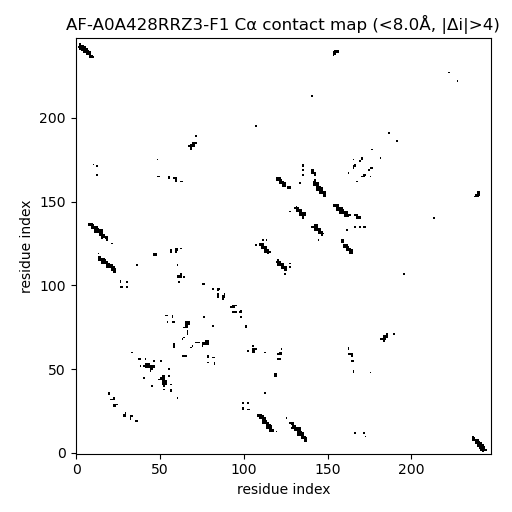797 9.032 -9.049 1.00 87.12 100 LEU A O 1
ATOM 779 N N . LYS A 1 101 ? 11.287 8.427 -11.156 1.00 85.81 101 LYS A N 1
ATOM 780 C CA . LYS A 1 101 ? 10.352 9.359 -11.819 1.00 85.81 101 LYS A CA 1
ATOM 781 C C . LYS A 1 101 ? 8.903 9.191 -11.339 1.00 85.81 101 LYS A C 1
ATOM 783 O O . LYS A 1 101 ? 8.183 10.182 -11.192 1.00 85.81 101 LYS A O 1
ATOM 788 N N . TYR A 1 102 ? 8.454 7.955 -11.122 1.00 82.44 102 TYR A N 1
ATOM 789 C CA . TYR A 1 102 ? 7.095 7.690 -10.650 1.00 82.44 102 TYR A CA 1
ATOM 790 C C . TYR A 1 102 ? 6.964 7.927 -9.140 1.00 82.44 102 TYR A C 1
ATOM 792 O O . TYR A 1 102 ? 5.965 8.504 -8.711 1.00 82.44 102 TYR A O 1
ATOM 800 N N . LEU A 1 103 ? 7.982 7.578 -8.342 1.00 79.50 103 LEU A N 1
ATOM 801 C CA . LEU A 1 103 ? 7.978 7.783 -6.886 1.00 79.50 103 LEU A CA 1
ATOM 802 C C . LEU A 1 103 ? 7.782 9.254 -6.497 1.00 79.50 103 LEU A C 1
ATOM 804 O O . LEU A 1 103 ? 6.987 9.535 -5.601 1.00 79.50 103 LEU A O 1
ATOM 808 N N . GLN A 1 104 ? 8.398 10.187 -7.237 1.00 73.12 104 GLN A N 1
ATOM 809 C CA . GLN A 1 104 ? 8.226 11.642 -7.064 1.00 73.12 104 GLN A CA 1
ATOM 810 C C . GLN A 1 104 ? 6.760 12.113 -7.071 1.00 73.12 104 GLN A C 1
ATOM 812 O O . GLN A 1 104 ? 6.465 13.185 -6.547 1.00 73.12 104 GLN A O 1
ATOM 817 N N . ASN A 1 105 ? 5.851 11.341 -7.676 1.00 67.12 105 ASN A N 1
ATOM 818 C CA . ASN A 1 105 ? 4.449 11.709 -7.875 1.00 67.12 105 ASN A CA 1
ATOM 819 C C . ASN A 1 105 ? 3.445 10.705 -7.274 1.00 67.12 105 ASN A C 1
ATOM 821 O O . ASN A 1 105 ? 2.242 10.947 -7.373 1.00 67.12 105 ASN A O 1
ATOM 825 N N . GLY A 1 106 ? 3.913 9.580 -6.716 1.00 65.62 106 GLY A N 1
ATOM 826 C CA . GLY A 1 106 ? 3.064 8.458 -6.290 1.00 65.62 106 GLY A CA 1
ATOM 827 C C . GLY A 1 106 ? 3.082 8.144 -4.792 1.00 65.62 106 GLY A C 1
ATOM 828 O O . GLY A 1 106 ? 2.111 7.590 -4.287 1.00 65.62 106 GLY A O 1
ATOM 829 N N . VAL A 1 107 ? 4.143 8.508 -4.061 1.00 69.75 107 VAL A N 1
ATOM 830 C CA . VAL A 1 107 ? 4.265 8.181 -2.629 1.00 69.75 107 VAL A CA 1
ATOM 831 C C . VAL A 1 107 ? 3.909 9.389 -1.766 1.00 69.75 107 VAL A C 1
ATOM 833 O O . VAL A 1 107 ? 4.499 10.463 -1.891 1.00 69.75 107 VAL A O 1
ATOM 836 N N . ALA A 1 108 ? 2.952 9.219 -0.852 1.00 70.81 108 ALA A N 1
ATOM 837 C CA . ALA A 1 108 ? 2.649 10.232 0.154 1.00 70.81 108 ALA A CA 1
ATOM 838 C C . ALA A 1 108 ? 3.865 10.495 1.067 1.00 70.81 108 ALA A C 1
ATOM 840 O O . ALA A 1 108 ? 4.527 9.571 1.540 1.00 70.81 108 ALA A O 1
ATOM 841 N N . LYS A 1 109 ? 4.153 11.773 1.339 1.00 73.88 109 LYS A N 1
ATOM 842 C CA . LYS A 1 109 ? 5.307 12.196 2.149 1.00 73.88 109 LYS A CA 1
ATOM 843 C C . LYS A 1 109 ? 5.282 11.564 3.547 1.00 73.88 109 LYS A C 1
ATOM 845 O O . LYS A 1 109 ? 4.262 11.654 4.230 1.00 73.88 109 LYS A O 1
ATOM 850 N N . ALA A 1 110 ? 6.422 11.024 3.991 1.00 81.38 110 ALA A N 1
ATOM 851 C CA . ALA A 1 110 ? 6.581 10.366 5.292 1.00 81.38 110 ALA A CA 1
ATOM 852 C C . ALA A 1 110 ? 5.629 9.173 5.509 1.00 81.38 110 ALA A C 1
ATOM 854 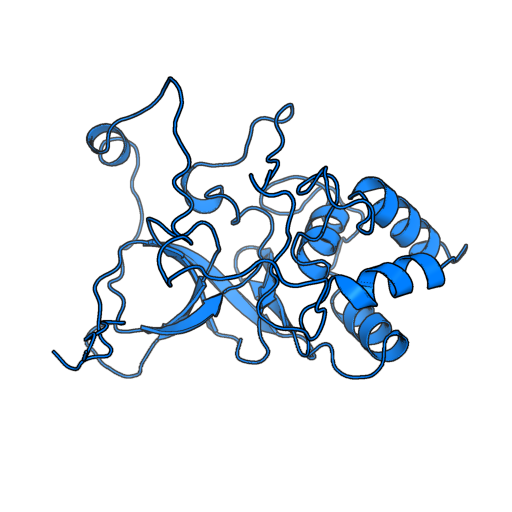O O . ALA A 1 110 ? 5.315 8.818 6.648 1.00 81.38 110 ALA A O 1
ATOM 855 N N . ALA A 1 111 ? 5.143 8.557 4.429 1.00 88.50 111 ALA A N 1
ATOM 856 C CA . ALA A 1 111 ? 4.360 7.340 4.533 1.00 88.50 111 ALA A CA 1
ATOM 857 C C . ALA A 1 111 ? 5.217 6.186 5.071 1.00 88.50 111 ALA A C 1
ATOM 859 O O . ALA A 1 111 ? 6.418 6.119 4.811 1.00 88.50 111 ALA A O 1
ATOM 860 N N . LYS A 1 112 ? 4.597 5.281 5.823 1.00 94.88 112 LYS A N 1
ATOM 861 C CA . LYS A 1 112 ? 5.235 4.082 6.373 1.00 94.88 112 LYS A CA 1
ATOM 862 C C . LYS A 1 112 ? 4.579 2.843 5.792 1.00 94.88 112 LYS A C 1
ATOM 864 O O . LYS A 1 112 ? 3.350 2.775 5.725 1.00 94.88 112 LYS A O 1
ATOM 869 N N . PHE A 1 113 ? 5.396 1.861 5.442 1.00 96.75 113 PHE A N 1
ATOM 870 C CA . PHE A 1 113 ? 4.930 0.508 5.178 1.00 96.75 113 PHE A CA 1
ATOM 871 C C . PHE A 1 113 ? 4.672 -0.238 6.487 1.00 96.75 113 PHE A C 1
ATOM 873 O O . PHE A 1 113 ? 5.344 -0.000 7.494 1.00 96.75 113 PHE A O 1
ATOM 880 N N . PHE A 1 114 ? 3.702 -1.142 6.479 1.00 97.50 114 PHE A N 1
ATOM 881 C CA . PHE A 1 114 ? 3.382 -1.996 7.613 1.00 97.50 114 PHE A CA 1
ATOM 882 C C . PHE A 1 114 ? 2.933 -3.378 7.142 1.00 97.50 114 PHE A C 1
ATOM 884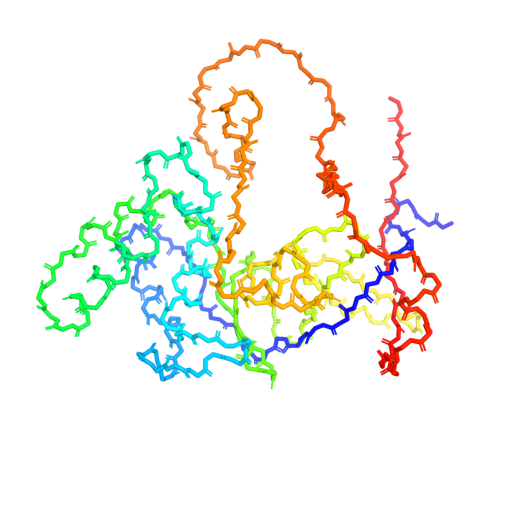 O O . PHE A 1 114 ? 2.346 -3.510 6.070 1.00 97.50 114 PHE A O 1
ATOM 891 N N . THR A 1 115 ? 3.161 -4.395 7.970 1.00 97.00 115 THR A N 1
ATOM 892 C CA . THR A 1 115 ? 2.650 -5.762 7.764 1.00 97.00 115 THR A CA 1
ATOM 893 C C . THR A 1 115 ? 1.564 -6.080 8.789 1.00 97.00 115 THR A C 1
ATOM 895 O O . THR A 1 115 ? 1.448 -5.390 9.808 1.00 97.00 115 THR A O 1
ATOM 898 N N . THR A 1 116 ? 0.762 -7.119 8.558 1.00 97.25 116 THR A N 1
ATOM 899 C CA . THR A 1 116 ? -0.284 -7.568 9.488 1.00 97.25 116 THR A CA 1
ATOM 900 C C . THR A 1 116 ? -0.130 -9.038 9.873 1.00 97.25 116 THR A C 1
ATOM 902 O O . THR A 1 116 ? 0.513 -9.822 9.179 1.00 97.25 116 THR A O 1
ATOM 905 N N . LYS A 1 117 ? -0.741 -9.435 10.997 1.00 96.19 117 LYS A N 1
ATOM 906 C CA . LYS A 1 117 ? -0.685 -10.821 11.514 1.00 96.19 117 LYS A CA 1
ATOM 907 C C . LYS A 1 117 ? -1.375 -11.833 10.599 1.00 96.19 117 LYS A C 1
ATOM 909 O O . LYS A 1 117 ? -1.136 -13.029 10.704 1.00 96.19 117 LYS A O 1
ATOM 914 N N . GLU A 1 118 ? -2.244 -11.335 9.734 1.00 94.38 118 GLU A N 1
ATOM 915 C CA . GLU A 1 118 ? -3.044 -12.066 8.761 1.00 94.38 118 GLU A CA 1
ATOM 916 C C . GLU A 1 118 ? -2.359 -12.134 7.378 1.00 94.38 118 GLU A C 1
ATOM 918 O O . GLU A 1 118 ? -2.952 -12.647 6.435 1.00 94.38 118 GLU A O 1
ATOM 923 N N . GLY A 1 119 ? -1.122 -11.629 7.254 1.00 92.94 119 GLY A N 1
ATOM 924 C CA . GLY A 1 119 ? -0.297 -11.710 6.042 1.00 92.94 119 GLY A CA 1
ATOM 925 C C . GLY A 1 119 ? -0.512 -10.586 5.021 1.00 92.94 119 GLY A C 1
ATOM 926 O O . GLY A 1 119 ? 0.129 -10.590 3.974 1.00 92.94 119 GLY A O 1
ATOM 927 N N . TYR A 1 120 ? -1.373 -9.609 5.314 1.00 95.31 120 TYR A N 1
ATOM 928 C CA . TYR A 1 120 ? -1.491 -8.402 4.495 1.00 95.31 120 TYR A CA 1
ATOM 929 C C . TYR A 1 120 ? -0.312 -7.464 4.762 1.00 95.31 120 TYR A C 1
ATOM 931 O O . TYR A 1 120 ? 0.337 -7.511 5.811 1.00 95.31 120 TYR A O 1
ATOM 939 N N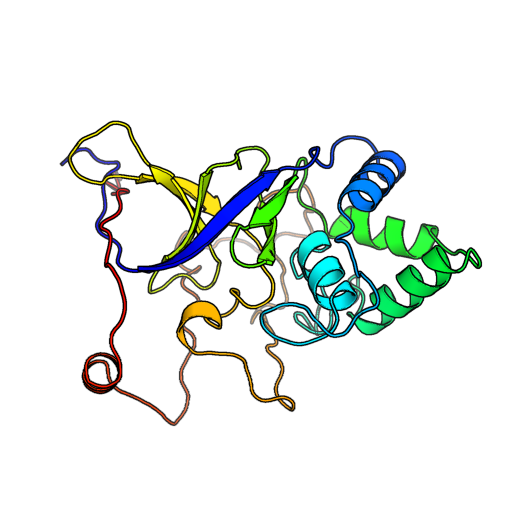 . PHE A 1 121 ? -0.108 -6.520 3.855 1.00 96.00 121 PHE A N 1
ATOM 940 C CA . PHE A 1 121 ? 0.721 -5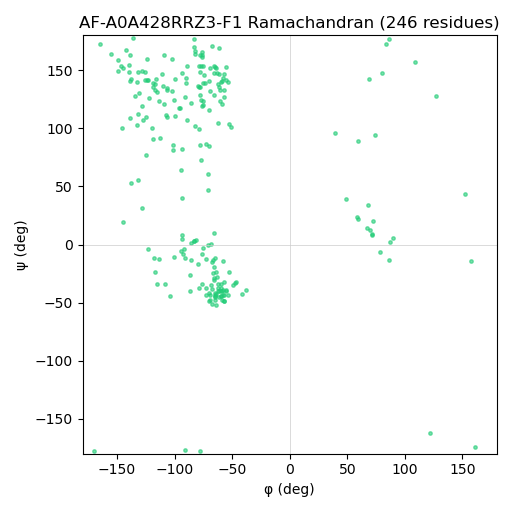.349 4.098 1.00 96.00 121 PHE A CA 1
ATOM 941 C C . PHE A 1 121 ? 0.106 -4.122 3.434 1.00 96.00 121 PHE A C 1
ATOM 943 O O . PHE A 1 121 ? -0.808 -4.218 2.615 1.00 96.00 121 PHE A O 1
ATOM 950 N N . GLY A 1 122 ? 0.605 -2.947 3.783 1.00 95.56 122 GLY A N 1
ATOM 951 C CA . GLY A 1 122 ? 0.125 -1.718 3.185 1.00 95.56 122 GLY A CA 1
ATOM 952 C C . GLY A 1 122 ? 0.971 -0.514 3.526 1.00 95.56 122 GLY A C 1
ATOM 953 O O . GLY A 1 122 ? 1.978 -0.603 4.226 1.00 95.56 122 GLY A O 1
ATOM 954 N N . VAL A 1 123 ? 0.521 0.634 3.035 1.00 94.81 123 VAL A N 1
ATOM 955 C CA . VAL A 1 123 ? 1.141 1.932 3.287 1.00 94.81 123 VAL A CA 1
ATOM 956 C C . VAL A 1 123 ? 0.145 2.846 3.995 1.00 94.81 123 VAL A C 1
ATOM 958 O O . VAL A 1 123 ? -1.033 2.911 3.641 1.00 94.81 123 VAL A O 1
ATOM 961 N N . ALA A 1 124 ? 0.609 3.550 5.022 1.00 93.19 124 ALA A N 1
ATOM 962 C CA . ALA A 1 124 ? -0.180 4.495 5.805 1.00 93.19 124 ALA A CA 1
ATOM 963 C C . ALA A 1 124 ? 0.604 5.786 6.075 1.00 93.19 124 ALA A C 1
ATOM 965 O O . ALA A 1 124 ? 1.772 5.919 5.705 1.00 93.19 124 ALA A O 1
ATOM 966 N N . ASN A 1 125 ? -0.035 6.750 6.742 1.00 86.81 125 ASN A N 1
ATOM 967 C CA . ASN A 1 125 ? 0.659 7.924 7.269 1.00 86.81 125 ASN A CA 1
ATOM 968 C C . ASN A 1 125 ? 1.725 7.531 8.316 1.00 86.81 125 ASN A C 1
ATOM 970 O O . ASN A 1 125 ? 1.770 6.406 8.813 1.00 86.81 125 ASN A O 1
ATOM 974 N N . LYS A 1 126 ? 2.568 8.491 8.704 1.00 87.94 126 LYS A N 1
ATOM 975 C CA . LYS A 1 126 ? 3.612 8.298 9.725 1.00 87.94 126 LYS A CA 1
ATOM 976 C C . LYS A 1 126 ? 3.103 7.845 11.107 1.00 87.94 126 LYS A C 1
ATOM 978 O O . LYS A 1 126 ? 3.919 7.446 11.939 1.00 87.94 126 LYS A O 1
ATOM 983 N N . ASP A 1 127 ? 1.798 7.943 11.367 1.00 91.38 127 ASP A N 1
ATOM 984 C CA . ASP A 1 127 ? 1.182 7.755 12.684 1.00 91.38 127 ASP A CA 1
ATOM 985 C C . ASP A 1 127 ? 0.723 6.304 12.941 1.00 91.38 127 ASP A C 1
ATOM 987 O O . ASP A 1 127 ? 0.278 6.001 14.055 1.00 91.38 127 ASP A O 1
ATOM 991 N N . VAL A 1 128 ? 0.857 5.405 11.951 1.00 96.00 128 VAL A N 1
ATOM 992 C CA . VAL A 1 128 ? 0.682 3.947 12.112 1.00 96.00 128 VAL A CA 1
ATOM 993 C C . VAL A 1 128 ? 1.710 3.361 13.085 1.00 96.00 128 VAL A C 1
ATOM 995 O O . VAL A 1 128 ? 2.890 3.721 13.054 1.00 96.00 128 VAL A O 1
ATOM 998 N N . ASN A 1 129 ? 1.256 2.448 13.945 1.00 96.94 129 ASN A N 1
ATOM 999 C CA . ASN A 1 129 ? 2.076 1.706 14.902 1.00 96.94 129 ASN A CA 1
ATOM 1000 C C . ASN A 1 129 ? 1.650 0.230 14.975 1.00 96.94 129 ASN A C 1
ATOM 1002 O O . ASN A 1 129 ? 0.547 -0.141 14.570 1.00 96.94 129 ASN A O 1
ATOM 1006 N N . GLU A 1 130 ? 2.518 -0.613 15.537 1.00 97.88 130 GLU A N 1
ATOM 1007 C CA . GLU A 1 130 ? 2.179 -2.002 15.854 1.00 97.88 130 GLU A CA 1
ATOM 1008 C C . GLU A 1 130 ? 0.925 -2.083 16.744 1.00 97.88 130 GLU A C 1
ATOM 1010 O O . GLU A 1 130 ? 0.708 -1.261 17.636 1.00 97.88 130 GLU A O 1
ATOM 1015 N N . GLY A 1 131 ? 0.079 -3.084 16.494 1.00 97.00 131 GLY A N 1
ATOM 1016 C CA . GLY A 1 131 ? -1.144 -3.321 17.255 1.00 97.00 131 GLY A CA 1
ATOM 1017 C C . GLY A 1 131 ? -2.368 -2.540 16.770 1.00 97.00 131 GLY A C 1
ATOM 1018 O O . GLY A 1 131 ? -3.483 -2.922 17.152 1.00 97.00 131 GLY A O 1
ATOM 1019 N N . ASP A 1 132 ? -2.196 -1.536 15.900 1.00 97.75 132 ASP A N 1
ATOM 1020 C CA . ASP A 1 132 ? -3.296 -0.882 15.181 1.00 97.75 132 ASP A CA 1
ATOM 1021 C C . ASP A 1 132 ? -4.134 -1.903 14.395 1.00 97.75 132 ASP A C 1
ATOM 1023 O O . ASP A 1 132 ? -3.661 -2.973 14.004 1.00 97.75 132 ASP A O 1
ATOM 1027 N N . VAL A 1 133 ? -5.407 -1.585 14.171 1.00 96.94 133 VAL A N 1
ATOM 1028 C CA . VAL A 1 133 ? -6.356 -2.466 13.481 1.00 96.94 133 VAL A CA 1
ATOM 1029 C C . VAL A 1 133 ? -6.765 -1.837 12.157 1.00 96.94 133 VAL A C 1
ATOM 1031 O O . VAL A 1 133 ? -7.308 -0.733 12.139 1.00 96.94 133 VAL A O 1
ATOM 1034 N N . VAL A 1 134 ? -6.552 -2.568 11.064 1.00 96.81 134 VAL A N 1
ATOM 1035 C CA . VAL A 1 134 ? -7.094 -2.256 9.740 1.00 96.81 134 VAL A CA 1
ATOM 1036 C C . VAL A 1 134 ? -8.559 -2.682 9.705 1.00 96.81 134 VAL A C 1
ATOM 1038 O O . VAL A 1 134 ? -8.914 -3.815 10.051 1.00 96.81 134 VAL A O 1
ATOM 1041 N N . CYS A 1 135 ? -9.429 -1.775 9.283 1.00 94.25 135 CYS A N 1
ATOM 1042 C CA . CYS A 1 135 ? -10.861 -2.015 9.190 1.00 94.25 135 CYS A CA 1
ATOM 1043 C C . CYS A 1 135 ? -11.487 -1.263 8.014 1.00 94.25 135 CYS A C 1
ATOM 1045 O O . CYS A 1 135 ? -11.002 -0.209 7.609 1.00 94.25 135 CYS A O 1
ATOM 1047 N N . ILE A 1 136 ? -12.592 -1.791 7.493 1.00 90.94 136 ILE A N 1
ATOM 1048 C CA . ILE A 1 136 ? -13.391 -1.129 6.458 1.00 90.94 136 ILE A CA 1
ATOM 1049 C C . ILE A 1 136 ? -14.701 -0.685 7.102 1.00 90.94 136 ILE A C 1
ATOM 1051 O O . ILE A 1 136 ? -15.445 -1.502 7.652 1.00 90.94 136 ILE A O 1
ATOM 1055 N N . MET A 1 137 ? -14.978 0.617 7.059 1.00 87.88 137 MET A N 1
ATOM 1056 C CA . MET A 1 137 ? -16.223 1.191 7.573 1.00 87.88 137 MET A CA 1
ATOM 1057 C C . MET A 1 137 ? -17.279 1.227 6.471 1.00 87.88 137 MET A C 1
ATOM 1059 O O . MET A 1 137 ? -16.984 1.594 5.336 1.00 87.88 137 MET A O 1
ATOM 1063 N N . LEU A 1 138 ? -18.529 0.899 6.800 1.00 85.81 138 LEU A N 1
ATOM 1064 C CA . LEU A 1 138 ? -19.627 0.965 5.837 1.00 85.81 138 LEU A CA 1
ATOM 1065 C C . LEU A 1 138 ? -19.806 2.406 5.333 1.00 85.81 138 LEU A C 1
ATOM 1067 O O . LEU A 1 138 ? -20.031 3.322 6.124 1.00 85.81 138 LEU A O 1
ATOM 1071 N N . GLY A 1 139 ? -19.728 2.587 4.013 1.00 80.62 139 GLY A N 1
ATOM 1072 C CA . GLY A 1 139 ? -19.756 3.902 3.365 1.00 80.62 139 GLY A CA 1
ATOM 1073 C C . GLY A 1 139 ? -18.382 4.557 3.175 1.00 80.62 139 GLY A C 1
ATOM 1074 O O . GLY A 1 139 ? -18.335 5.699 2.725 1.00 80.62 139 GLY A O 1
ATOM 1075 N N . CYS A 1 140 ? -17.286 3.858 3.487 1.00 80.62 140 CYS A N 1
ATOM 1076 C CA . CYS A 1 140 ? -15.924 4.248 3.131 1.00 80.62 140 CYS A CA 1
ATOM 1077 C C . CYS A 1 140 ? -15.331 3.220 2.154 1.00 80.62 140 CYS A C 1
ATOM 1079 O O . CYS A 1 140 ? -15.428 2.016 2.377 1.00 80.62 140 CYS A O 1
ATOM 1081 N N . ASP A 1 141 ? -14.745 3.715 1.069 1.00 72.56 141 ASP A N 1
ATOM 1082 C CA . ASP A 1 141 ? -14.077 2.966 -0.003 1.00 72.56 141 ASP A CA 1
ATOM 1083 C C . ASP A 1 141 ? -12.599 2.655 0.304 1.00 72.56 141 ASP A C 1
ATOM 1085 O O . ASP A 1 141 ? -11.995 1.799 -0.344 1.00 72.56 141 ASP A O 1
ATOM 1089 N N . MET A 1 142 ? -12.033 3.309 1.323 1.00 84.12 142 MET A N 1
ATOM 1090 C CA . MET A 1 142 ? -10.650 3.149 1.772 1.00 84.12 142 MET A CA 1
ATOM 1091 C C . MET A 1 142 ? -10.566 2.438 3.137 1.00 84.12 142 MET A C 1
ATOM 1093 O O . MET A 1 142 ? -11.290 2.812 4.066 1.00 84.12 142 MET A O 1
ATOM 1097 N N . PRO A 1 143 ? -9.641 1.476 3.320 1.00 92.38 143 PRO A N 1
ATOM 1098 C CA . PRO A 1 143 ? -9.315 0.924 4.631 1.00 92.38 143 PRO A CA 1
ATOM 1099 C C . PRO A 1 143 ? -8.823 1.994 5.618 1.00 92.38 143 PRO A C 1
ATOM 1101 O O . PRO A 1 143 ? -8.044 2.889 5.279 1.00 92.38 143 PRO A O 1
ATOM 1104 N N . LEU A 1 144 ? -9.252 1.881 6.874 1.00 93.25 144 LEU A N 1
ATOM 1105 C CA . LEU A 1 144 ? -8.902 2.786 7.968 1.00 93.25 144 LEU A CA 1
ATOM 1106 C C . LEU A 1 144 ? -8.106 2.056 9.050 1.00 93.25 144 LEU A C 1
ATOM 1108 O O . LEU A 1 144 ? -8.427 0.924 9.416 1.00 93.25 144 LEU A O 1
ATOM 1112 N N . LEU A 1 145 ? -7.128 2.751 9.624 1.00 95.56 145 LEU A N 1
ATOM 1113 C CA . LEU A 1 145 ? -6.430 2.330 10.834 1.00 95.56 145 LEU A CA 1
ATOM 1114 C C . LEU A 1 145 ? -7.131 2.899 12.067 1.00 95.56 145 LEU A C 1
ATOM 1116 O O . LEU A 1 145 ? -7.327 4.113 12.183 1.00 95.56 145 LEU A O 1
ATOM 1120 N N . ILE A 1 146 ? -7.470 2.025 13.014 1.00 94.81 146 ILE A N 1
ATOM 1121 C CA . ILE A 1 146 ? -8.023 2.401 14.317 1.00 94.81 146 ILE A CA 1
ATOM 1122 C C . ILE A 1 146 ? -7.173 1.841 15.463 1.00 94.81 146 ILE A C 1
ATOM 1124 O O . ILE A 1 146 ? -6.708 0.701 15.418 1.00 94.81 146 ILE A O 1
ATOM 1128 N N . ARG A 1 147 ? -7.012 2.635 16.524 1.00 94.56 147 ARG A N 1
ATOM 1129 C CA . ARG A 1 147 ? -6.246 2.291 17.731 1.00 94.56 147 ARG A CA 1
ATOM 1130 C C . ARG A 1 147 ? -7.173 2.256 18.936 1.00 94.56 147 ARG A C 1
ATOM 1132 O O . ARG A 1 147 ? -7.974 3.174 19.105 1.00 94.56 147 ARG A O 1
ATOM 1139 N N . SER A 1 148 ? -7.093 1.212 19.763 1.00 90.19 148 SER A N 1
ATOM 1140 C CA . SER A 1 148 ? -7.892 1.147 20.997 1.00 90.19 148 SER A CA 1
ATOM 1141 C C . SER A 1 148 ? -7.552 2.329 21.894 1.00 90.19 148 SER A C 1
ATOM 1143 O O . SER A 1 148 ? -6.380 2.680 22.026 1.00 90.19 148 SER A O 1
ATOM 1145 N N . THR A 1 149 ? -8.557 2.926 22.528 1.00 86.00 149 THR A N 1
ATOM 1146 C CA . THR A 1 149 ? -8.301 3.798 23.676 1.00 86.00 149 THR A CA 1
ATOM 1147 C C . THR A 1 149 ? -8.150 2.946 24.941 1.00 86.00 149 THR A C 1
ATOM 1149 O O . THR A 1 149 ? -8.466 1.753 24.943 1.00 86.00 149 THR A O 1
ATOM 1152 N N . GLU A 1 150 ? -7.703 3.568 26.030 1.00 79.94 150 GLU A N 1
ATOM 1153 C CA . GLU A 1 150 ? -7.728 2.985 27.379 1.00 79.94 150 GLU A CA 1
ATOM 1154 C C . GLU A 1 150 ? -9.142 2.985 28.000 1.00 79.94 150 GLU A C 1
ATOM 1156 O O . GLU A 1 150 ? -9.338 2.504 29.115 1.00 79.94 150 GLU A O 1
ATOM 1161 N N . GLN A 1 151 ? -10.154 3.540 27.316 1.00 74.00 151 GLN A N 1
ATOM 1162 C CA . GLN A 1 151 ? -11.496 3.664 27.879 1.00 74.00 151 GLN A CA 1
ATOM 1163 C C . GLN A 1 151 ? -12.261 2.327 27.815 1.00 74.00 151 GLN A C 1
ATOM 1165 O O . GLN A 1 151 ? -12.344 1.703 26.753 1.00 74.00 151 GLN A O 1
ATOM 1170 N N . PRO A 1 152 ? -12.950 1.920 28.899 1.00 63.88 152 PRO A N 1
ATOM 1171 C CA . PRO A 1 152 ? -13.631 0.621 28.990 1.00 63.88 152 PRO A CA 1
ATOM 1172 C C . PRO A 1 152 ? -14.888 0.491 28.107 1.00 63.88 152 PRO A C 1
ATOM 1174 O O . PRO A 1 152 ? -15.551 -0.542 28.111 1.00 63.88 152 PRO A O 1
ATOM 1177 N N . ASN A 1 153 ? -15.248 1.532 27.354 1.00 68.44 153 ASN A N 1
ATOM 1178 C CA . ASN A 1 153 ? -16.429 1.582 26.488 1.00 68.44 153 ASN A CA 1
ATOM 1179 C C . ASN A 1 153 ? -16.195 0.992 25.081 1.00 68.44 153 ASN A C 1
ATOM 1181 O O . ASN A 1 153 ? -17.113 1.014 24.259 1.00 68.44 153 ASN A O 1
ATOM 1185 N N . GLY A 1 154 ? -14.988 0.487 24.797 1.00 76.12 154 GLY A N 1
ATOM 1186 C CA . GLY A 1 154 ? -14.622 -0.025 23.477 1.00 76.12 154 GLY A CA 1
ATOM 1187 C C . GLY A 1 154 ? -14.535 1.074 22.418 1.00 76.12 154 GLY A C 1
ATOM 1188 O O . GLY A 1 154 ? -14.907 0.836 21.274 1.00 76.12 154 GLY A O 1
ATOM 1189 N N . THR A 1 155 ? -14.098 2.280 22.791 1.00 86.38 155 THR A N 1
ATOM 1190 C CA . THR A 1 155 ? -13.797 3.347 21.827 1.00 86.38 155 THR A CA 1
ATOM 1191 C C . THR A 1 155 ? -12.446 3.140 21.154 1.00 86.38 155 THR A C 1
ATOM 1193 O O . THR A 1 155 ? -11.520 2.552 21.712 1.00 86.38 155 THR A O 1
ATOM 1196 N N . PHE A 1 156 ? -12.332 3.677 19.942 1.00 90.88 156 PHE A N 1
ATOM 1197 C CA . PHE A 1 156 ? -11.109 3.660 19.157 1.00 90.88 156 PHE A CA 1
ATOM 1198 C C . PHE A 1 156 ? -10.843 5.057 18.605 1.00 90.88 156 PHE A C 1
ATOM 1200 O O . PHE A 1 156 ? -11.774 5.724 18.146 1.00 90.88 156 PHE A O 1
ATOM 1207 N N . ASN A 1 157 ? -9.577 5.462 18.619 1.00 91.75 157 ASN A N 1
ATOM 1208 C CA . ASN A 1 157 ? -9.099 6.630 17.894 1.00 91.75 157 ASN A CA 1
ATOM 1209 C C . ASN A 1 157 ? -8.904 6.252 16.421 1.00 91.75 157 ASN A C 1
ATOM 1211 O O . ASN A 1 157 ? -8.340 5.198 16.122 1.00 91.75 157 ASN A O 1
ATOM 1215 N N . LEU A 1 158 ? -9.338 7.119 15.507 1.00 91.12 158 LEU A N 1
ATOM 1216 C CA . LEU A 1 158 ? -8.983 7.022 14.092 1.00 91.12 158 LEU A CA 1
ATOM 1217 C C . LEU A 1 158 ? -7.531 7.488 13.918 1.00 91.12 158 LEU A C 1
ATOM 1219 O O . LEU A 1 158 ? -7.213 8.626 14.255 1.00 91.12 158 LEU A O 1
ATOM 1223 N N . VAL A 1 159 ? -6.664 6.614 13.406 1.00 93.81 159 VAL A N 1
ATOM 1224 C CA . VAL A 1 159 ? -5.247 6.916 13.126 1.00 93.81 159 VAL A CA 1
ATOM 1225 C C . VAL A 1 159 ? -5.097 7.535 11.734 1.00 93.81 159 VAL A C 1
ATOM 1227 O O . VAL A 1 159 ? -4.340 8.486 11.547 1.00 93.81 159 VAL A O 1
ATOM 1230 N N . GLY A 1 160 ? -5.853 7.029 10.757 1.00 90.06 160 GLY A N 1
ATOM 1231 C CA . GLY A 1 160 ? -5.867 7.555 9.394 1.00 90.06 160 GLY A CA 1
ATOM 1232 C C . GLY A 1 160 ? -6.426 6.568 8.373 1.00 90.06 160 GLY A C 1
ATOM 1233 O O . GLY A 1 160 ? -6.900 5.487 8.724 1.00 90.06 160 GLY A O 1
ATOM 1234 N N . ILE A 1 161 ? -6.349 6.958 7.101 1.00 90.38 161 ILE A N 1
ATOM 1235 C CA . ILE A 1 161 ? -6.508 6.044 5.963 1.00 90.38 161 ILE A CA 1
ATOM 1236 C C . ILE A 1 161 ? -5.242 5.193 5.793 1.00 90.38 161 ILE A C 1
ATOM 1238 O O . ILE A 1 161 ? -4.143 5.625 6.148 1.00 90.38 161 ILE A O 1
ATOM 1242 N N . CYS A 1 162 ? -5.393 4.010 5.209 1.00 92.94 162 CYS A N 1
ATOM 1243 C CA . CYS A 1 162 ? -4.286 3.178 4.753 1.00 92.94 162 CYS A CA 1
ATOM 1244 C C . CYS A 1 162 ? -4.618 2.542 3.400 1.00 92.94 162 CYS A C 1
ATOM 1246 O O . CYS A 1 162 ? -5.784 2.366 3.043 1.00 92.94 162 CYS A O 1
ATOM 1248 N N . PHE A 1 163 ? -3.580 2.218 2.640 1.00 92.75 163 PHE A N 1
ATOM 1249 C CA . PHE A 1 163 ? -3.680 1.542 1.359 1.00 92.75 163 PHE A CA 1
ATOM 1250 C C . PHE A 1 163 ? -3.205 0.098 1.537 1.00 92.75 163 PHE A C 1
ATOM 1252 O O . PHE A 1 163 ? -2.020 -0.128 1.773 1.00 92.75 163 PHE A O 1
ATOM 1259 N N . VAL A 1 164 ? -4.133 -0.859 1.461 1.00 94.88 164 VAL A N 1
ATOM 1260 C CA . VAL A 1 164 ? -3.870 -2.300 1.616 1.00 94.88 164 VAL A CA 1
ATOM 1261 C C . VAL A 1 164 ? -4.462 -3.034 0.405 1.00 94.88 164 VAL A C 1
ATOM 1263 O O . VAL A 1 164 ? -5.692 -3.126 0.313 1.00 94.88 164 VAL A O 1
ATOM 1266 N N . PRO A 1 165 ? -3.633 -3.539 -0.527 1.00 92.38 165 PRO A N 1
ATOM 1267 C CA . PRO A 1 165 ? -4.090 -4.362 -1.648 1.00 92.38 165 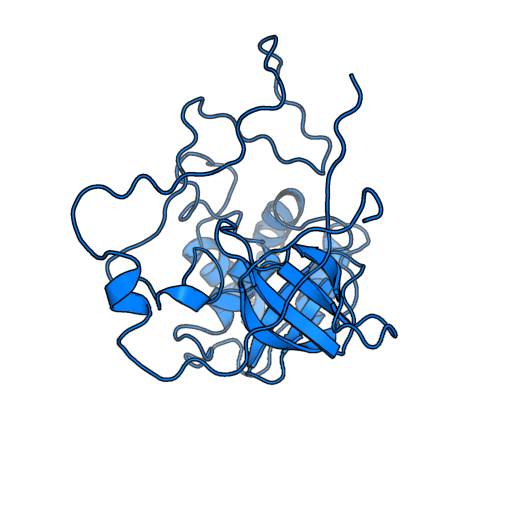PRO A CA 1
ATOM 1268 C C . PRO A 1 165 ? -4.913 -5.556 -1.150 1.00 92.38 165 PRO A C 1
ATOM 1270 O O . PRO A 1 165 ? -4.595 -6.145 -0.113 1.00 92.38 165 PRO A O 1
ATOM 1273 N N . GLY A 1 166 ? -5.996 -5.891 -1.852 1.00 90.06 166 GLY A N 1
ATOM 1274 C CA . GLY A 1 166 ? -6.951 -6.927 -1.440 1.00 90.06 166 GLY A CA 1
ATOM 1275 C C . GLY A 1 166 ? -7.961 -6.518 -0.352 1.00 90.06 166 GLY A C 1
ATOM 1276 O O . GLY A 1 166 ? -8.867 -7.291 -0.051 1.00 90.06 166 GLY A O 1
ATOM 1277 N N . LEU A 1 167 ? -7.844 -5.322 0.247 1.00 91.88 167 LEU A N 1
ATOM 1278 C CA . LEU A 1 167 ? -8.853 -4.754 1.166 1.00 91.88 167 LEU A CA 1
ATOM 1279 C C . LEU A 1 167 ? -9.485 -3.445 0.663 1.00 91.88 167 LEU A C 1
ATOM 1281 O O . LEU A 1 167 ? -10.466 -2.972 1.238 1.00 91.88 167 LEU A O 1
ATOM 1285 N N . LEU A 1 168 ? -8.924 -2.842 -0.383 1.00 87.88 168 LEU A N 1
ATOM 1286 C CA . LEU A 1 168 ? -9.459 -1.647 -1.039 1.00 87.88 168 LEU A CA 1
ATOM 1287 C C . LEU A 1 168 ? -10.775 -1.946 -1.762 1.00 87.88 168 LEU A C 1
ATOM 1289 O O . LEU A 1 168 ? -11.179 -3.096 -1.884 1.00 87.88 168 LEU A O 1
ATOM 1293 N N . ASP A 1 169 ? -11.463 -0.906 -2.236 1.00 81.69 169 ASP A N 1
ATOM 1294 C CA . ASP A 1 169 ? -12.599 -1.032 -3.166 1.00 81.69 169 ASP A CA 1
ATOM 1295 C C . ASP A 1 169 ? -13.778 -1.876 -2.654 1.00 81.69 169 ASP A C 1
ATOM 1297 O O . ASP A 1 169 ? -14.630 -2.328 -3.415 1.00 81.69 169 ASP A O 1
ATOM 1301 N N . SER A 1 170 ? -13.876 -2.015 -1.329 1.00 79.25 170 SER A N 1
ATOM 1302 C CA . SER A 1 170 ? -14.785 -2.930 -0.625 1.00 79.25 170 SER A CA 1
ATOM 1303 C C . SER A 1 170 ? -14.493 -4.428 -0.809 1.00 79.25 170 SER A C 1
ATOM 1305 O O . SER A 1 170 ? -15.329 -5.234 -0.403 1.00 79.25 170 SER A O 1
ATOM 1307 N N . GLU A 1 171 ? -13.330 -4.840 -1.326 1.00 84.75 171 GLU A N 1
ATOM 1308 C CA . GLU A 1 171 ? -12.969 -6.263 -1.456 1.00 84.75 171 GLU A CA 1
ATOM 1309 C C . GLU A 1 171 ? -12.964 -6.979 -0.097 1.00 84.75 171 GLU A C 1
ATOM 1311 O O . GLU A 1 171 ? -13.556 -8.047 0.041 1.00 84.75 171 GLU A O 1
ATOM 1316 N N . GLY A 1 172 ? -12.467 -6.334 0.966 1.00 84.38 172 GLY A N 1
ATOM 1317 C CA . GLY A 1 172 ? -12.553 -6.869 2.334 1.00 84.38 172 GLY A CA 1
ATOM 1318 C C . GLY A 1 172 ? -13.973 -6.927 2.935 1.00 84.38 172 GLY A C 1
ATOM 1319 O O . GLY A 1 172 ? -14.135 -7.337 4.084 1.00 84.38 172 GLY A O 1
ATOM 1320 N N . LEU A 1 173 ? -15.008 -6.510 2.191 1.00 84.94 173 LEU A N 1
ATOM 1321 C CA . LEU A 1 173 ? -16.430 -6.682 2.535 1.00 84.94 173 LEU A CA 1
ATOM 1322 C C . LEU A 1 173 ? -17.183 -7.598 1.557 1.00 84.94 173 LEU A C 1
ATOM 1324 O O . LEU A 1 173 ? -18.134 -8.264 1.967 1.00 84.94 173 LEU A O 1
ATOM 1328 N N . LEU A 1 174 ? -16.817 -7.582 0.272 1.00 83.38 174 LEU A N 1
ATOM 1329 C CA . LEU A 1 174 ? -17.568 -8.202 -0.827 1.00 83.38 174 LEU A CA 1
ATOM 1330 C C . LEU A 1 174 ? -16.844 -9.392 -1.480 1.00 83.38 174 LEU A C 1
ATOM 1332 O O . LEU A 1 174 ? -17.478 -10.143 -2.220 1.00 83.38 174 LEU A O 1
ATOM 1336 N N . GLY A 1 175 ? -15.557 -9.585 -1.183 1.00 83.06 175 GLY A N 1
ATOM 1337 C CA . GLY A 1 175 ? -14.646 -10.454 -1.926 1.00 83.06 175 GLY A CA 1
ATOM 1338 C C . GLY A 1 175 ? -14.052 -9.761 -3.157 1.00 83.06 175 GLY A C 1
ATOM 1339 O O . GLY A 1 175 ? -14.448 -8.649 -3.511 1.00 83.06 175 GLY A O 1
ATOM 1340 N N . HIS A 1 176 ? -13.098 -10.433 -3.800 1.00 78.00 176 HIS A N 1
ATOM 1341 C CA . HIS A 1 176 ? -12.402 -9.915 -4.978 1.00 78.00 176 HIS A CA 1
ATOM 1342 C C . HIS A 1 176 ? -13.307 -9.752 -6.195 1.00 78.00 176 HIS A C 1
ATOM 1344 O O . HIS A 1 176 ? -14.299 -10.470 -6.374 1.00 78.00 176 HIS A O 1
ATOM 1350 N N . LEU A 1 177 ? -12.918 -8.830 -7.075 1.00 79.00 177 LEU A N 1
ATOM 1351 C CA . LEU A 1 177 ? -13.471 -8.773 -8.425 1.00 79.00 177 LEU A CA 1
ATOM 1352 C C . LEU A 1 177 ? -13.156 -10.076 -9.196 1.00 79.00 177 LEU A C 1
ATOM 1354 O O . LEU A 1 177 ? -12.097 -10.669 -8.989 1.00 79.00 177 LEU A O 1
ATOM 1358 N N . PRO A 1 178 ? -14.037 -10.543 -10.105 1.00 79.50 178 PRO A N 1
ATOM 1359 C CA . PRO A 1 178 ? -13.723 -11.695 -10.951 1.00 79.50 178 PRO A CA 1
ATOM 1360 C C . PRO A 1 178 ? -12.528 -11.392 -11.867 1.00 79.50 178 PRO A C 1
ATOM 1362 O O . PRO A 1 178 ? -12.404 -10.267 -12.341 1.00 79.50 178 PRO A O 1
ATOM 1365 N N . GLU A 1 179 ? -11.708 -12.400 -12.182 1.00 72.62 179 GLU A N 1
ATOM 1366 C CA . GLU A 1 179 ? -10.403 -12.280 -12.876 1.00 72.62 179 GLU A CA 1
ATOM 1367 C C . GLU A 1 179 ? -10.386 -11.381 -14.130 1.00 72.62 179 GLU A C 1
ATOM 1369 O O . GLU A 1 179 ? -9.378 -10.756 -14.449 1.00 72.62 179 GLU A O 1
ATOM 1374 N N . ASN A 1 180 ? -11.498 -11.313 -14.868 1.00 78.31 180 ASN A N 1
ATOM 1375 C CA . ASN A 1 180 ? -11.624 -10.529 -16.097 1.00 78.31 180 ASN A CA 1
ATOM 1376 C C . ASN A 1 180 ? -12.192 -9.107 -15.895 1.00 78.31 180 ASN A C 1
ATOM 1378 O O . ASN A 1 180 ? -12.505 -8.429 -16.878 1.00 78.31 180 ASN A O 1
ATOM 1382 N N . TRP A 1 181 ? -12.349 -8.655 -14.649 1.00 79.12 181 TRP A N 1
ATOM 1383 C CA . TRP A 1 181 ? -12.820 -7.321 -14.278 1.00 79.12 181 TRP A CA 1
ATOM 1384 C C . TRP A 1 181 ? -11.692 -6.502 -13.654 1.00 79.12 181 TRP A C 1
ATOM 1386 O O . TRP A 1 181 ? -10.845 -7.015 -12.936 1.00 79.12 181 TRP A O 1
ATOM 1396 N N . LYS A 1 182 ? -11.716 -5.189 -13.891 1.00 79.50 182 LYS A N 1
ATOM 1397 C CA . LYS A 1 182 ? -10.830 -4.232 -13.223 1.00 79.50 182 LYS A CA 1
ATOM 1398 C C . LYS A 1 182 ? -11.595 -2.978 -12.839 1.00 79.50 182 LYS A C 1
ATOM 1400 O O . LYS A 1 182 ? -12.436 -2.508 -13.611 1.00 79.50 182 LYS A O 1
ATOM 1405 N N . LEU A 1 183 ? -11.287 -2.413 -11.676 1.00 82.62 183 LEU A N 1
ATOM 1406 C CA . LEU A 1 183 ? -11.849 -1.129 -11.277 1.00 82.62 183 LEU A CA 1
ATOM 1407 C C . LEU A 1 183 ? -11.123 0.018 -11.990 1.00 82.62 183 LEU A C 1
ATOM 1409 O O . LEU A 1 183 ? -9.896 0.060 -12.037 1.00 82.62 183 LEU A O 1
ATOM 1413 N N . GLN A 1 184 ? -11.886 0.983 -12.508 1.00 84.94 184 GLN A N 1
ATOM 1414 C CA . GLN A 1 184 ? -11.343 2.224 -13.059 1.00 84.94 184 GLN A CA 1
ATOM 1415 C C . GLN A 1 184 ? -12.086 3.437 -12.497 1.00 84.94 184 GLN A C 1
ATOM 1417 O O . GLN A 1 184 ? -13.314 3.511 -12.546 1.00 84.94 184 GLN A O 1
ATOM 1422 N N . MET A 1 185 ? -11.337 4.421 -12.006 1.00 79.94 185 MET A N 1
ATOM 1423 C CA . MET A 1 185 ? -11.853 5.684 -11.493 1.00 79.94 185 MET A CA 1
ATOM 1424 C C . MET A 1 185 ? -11.789 6.759 -12.582 1.00 79.94 185 MET A C 1
ATOM 1426 O O . MET A 1 185 ? -10.721 7.131 -13.073 1.00 79.94 185 MET A O 1
ATOM 1430 N N . ILE A 1 186 ? -12.963 7.264 -12.972 1.00 75.12 186 ILE A N 1
ATOM 1431 C CA . ILE A 1 186 ? -13.125 8.259 -14.038 1.00 75.12 186 ILE A CA 1
ATOM 1432 C C . ILE A 1 186 ? -13.764 9.522 -13.452 1.00 75.12 186 ILE A C 1
ATOM 1434 O O . ILE A 1 186 ? -14.980 9.600 -13.273 1.00 75.12 186 ILE A O 1
ATOM 1438 N N . PHE A 1 187 ? -12.947 10.542 -13.181 1.00 67.25 187 PHE A N 1
ATOM 1439 C CA . PHE A 1 187 ? -13.441 11.846 -12.733 1.00 67.25 187 PHE A CA 1
ATOM 1440 C C . PHE A 1 187 ? -14.188 12.572 -13.863 1.00 67.25 187 PHE A C 1
ATOM 1442 O O . PHE A 1 187 ? -13.707 12.650 -15.000 1.00 67.25 187 PHE A O 1
ATOM 1449 N N . LYS A 1 188 ? -15.382 13.099 -13.550 1.00 59.97 188 LYS A N 1
ATOM 1450 C CA . LYS A 1 188 ? -16.303 13.706 -14.532 1.00 59.97 188 LYS A CA 1
ATOM 1451 C C . LYS A 1 188 ? -15.762 14.981 -15.185 1.00 59.97 188 LYS A C 1
ATOM 1453 O O . LYS A 1 188 ? -16.093 15.237 -16.335 1.00 59.97 188 LYS A O 1
ATOM 1458 N N . ASP A 1 189 ? -14.944 15.745 -14.471 1.00 60.34 189 ASP A N 1
ATOM 1459 C CA . ASP A 1 189 ? -14.307 16.988 -14.928 1.00 60.34 189 ASP A CA 1
ATOM 1460 C C . ASP A 1 189 ? -12.908 16.768 -15.535 1.00 60.34 189 ASP A C 1
ATOM 1462 O O . ASP A 1 189 ? -12.320 17.695 -16.083 1.00 60.34 189 ASP A O 1
ATOM 1466 N N . GLY A 1 190 ? -12.364 15.549 -15.436 1.00 49.62 190 GLY A N 1
ATOM 1467 C CA . GLY A 1 190 ? -10.998 15.232 -15.851 1.00 49.62 190 GLY A CA 1
ATOM 1468 C C . GLY A 1 190 ? -9.900 15.805 -14.947 1.00 49.62 190 GLY A C 1
ATOM 1469 O O . GLY A 1 190 ? -8.734 15.692 -15.317 1.00 49.62 190 GLY A O 1
ATOM 1470 N N . SER A 1 191 ? -10.229 16.390 -13.786 1.00 48.09 191 SER A N 1
ATOM 1471 C CA . SER A 1 191 ? -9.237 16.956 -12.865 1.00 48.09 191 SER A CA 1
ATOM 1472 C C . SER A 1 191 ? -8.925 16.007 -11.704 1.00 48.09 191 SER A C 1
ATOM 1474 O O . SER A 1 191 ? -9.798 15.313 -11.184 1.00 48.09 191 SER A O 1
ATOM 1476 N N . LEU A 1 192 ? -7.657 15.972 -11.287 1.00 44.31 192 LEU A N 1
ATOM 1477 C CA . LEU A 1 192 ? -7.208 15.243 -10.102 1.00 44.31 192 LEU A CA 1
ATOM 1478 C C . LEU A 1 192 ? -6.865 16.256 -9.004 1.00 44.31 192 LEU A C 1
ATOM 1480 O O . LEU A 1 192 ? -5.877 16.980 -9.108 1.00 44.31 192 LEU A O 1
ATOM 1484 N N . LYS A 1 193 ? -7.662 16.300 -7.931 1.00 40.69 193 LYS A N 1
ATOM 1485 C CA . LYS A 1 193 ? -7.361 17.100 -6.731 1.00 40.69 193 LYS A CA 1
ATOM 1486 C C . LYS A 1 193 ? -6.810 16.213 -5.619 1.00 40.69 193 LYS A C 1
ATOM 1488 O O . LYS A 1 193 ? -7.552 15.786 -4.737 1.00 40.69 193 LYS A O 1
ATOM 1493 N N . ILE A 1 194 ? -5.499 15.976 -5.638 1.00 35.84 194 ILE A N 1
ATOM 1494 C CA . ILE A 1 194 ? -4.794 15.362 -4.506 1.00 35.84 194 ILE A CA 1
ATOM 1495 C C . ILE A 1 194 ? -4.757 16.381 -3.355 1.00 35.84 194 ILE A C 1
ATOM 1497 O O . ILE A 1 194 ? -4.137 17.437 -3.469 1.00 35.84 194 ILE A O 1
ATOM 1501 N N . ARG A 1 195 ? -5.404 16.083 -2.222 1.00 31.06 195 ARG A N 1
ATOM 1502 C CA . ARG A 1 195 ? -5.186 16.836 -0.975 1.00 31.06 195 ARG A CA 1
ATOM 1503 C C . ARG A 1 195 ? -3.931 16.295 -0.288 1.00 31.06 195 ARG A C 1
ATOM 1505 O O . ARG A 1 195 ? -4.011 15.264 0.367 1.00 31.06 195 ARG A O 1
ATOM 1512 N N . GLY A 1 196 ? -2.798 16.992 -0.404 1.00 29.08 196 GLY A N 1
ATOM 1513 C CA . GLY A 1 196 ? -1.598 16.649 0.378 1.00 29.08 196 GLY A CA 1
ATOM 1514 C C . GLY A 1 196 ? -0.249 17.120 -0.169 1.00 29.08 196 GLY A C 1
ATOM 1515 O O . GLY A 1 196 ? 0.726 17.117 0.576 1.00 29.08 196 GLY A O 1
ATOM 1516 N N . SER A 1 197 ? -0.170 17.556 -1.428 1.00 23.97 197 SER A N 1
ATOM 1517 C CA . SER A 1 197 ? 1.070 18.051 -2.042 1.00 23.97 197 SER A CA 1
ATOM 1518 C C . SER A 1 197 ? 0.812 19.278 -2.922 1.00 23.97 197 SER A C 1
ATOM 1520 O O . SER A 1 197 ? -0.263 19.435 -3.502 1.00 23.97 197 SER A O 1
ATOM 1522 N N . ASN A 1 198 ? 1.796 20.181 -3.000 1.00 23.47 198 ASN A N 1
ATOM 1523 C CA . ASN A 1 198 ? 1.704 21.428 -3.765 1.00 23.47 198 ASN A CA 1
ATOM 1524 C C . ASN A 1 198 ? 1.889 21.178 -5.273 1.00 23.47 198 ASN A C 1
ATOM 1526 O O . ASN A 1 198 ? 2.914 21.547 -5.842 1.00 23.47 198 ASN A O 1
ATOM 1530 N N . LEU A 1 199 ? 0.886 20.583 -5.922 1.00 25.72 199 LEU A N 1
ATOM 1531 C CA . LEU A 1 199 ? 0.782 20.551 -7.381 1.00 25.72 199 LEU A CA 1
ATOM 1532 C C . LEU A 1 199 ? -0.504 21.259 -7.830 1.00 25.72 199 LEU A C 1
ATOM 1534 O O . LEU A 1 199 ? -1.577 20.667 -7.921 1.00 25.72 199 LEU A O 1
ATOM 1538 N N . SER A 1 200 ? -0.395 22.563 -8.081 1.00 23.64 200 SER A N 1
ATOM 1539 C CA . SER A 1 200 ? -1.478 23.410 -8.581 1.00 23.64 200 SER A CA 1
ATOM 1540 C C . SER A 1 200 ? -1.410 23.552 -10.106 1.00 23.64 200 SER A C 1
ATOM 1542 O O . SER A 1 200 ? -0.470 24.116 -10.657 1.00 23.64 200 SER A O 1
ATOM 1544 N N . ILE A 1 201 ? -2.450 23.072 -10.789 1.00 24.19 201 ILE A N 1
ATOM 1545 C CA . ILE A 1 201 ? -2.696 23.216 -12.236 1.00 24.19 201 ILE A CA 1
ATOM 1546 C C . ILE A 1 201 ? -4.113 23.833 -12.378 1.00 24.19 201 ILE A C 1
ATOM 1548 O O . ILE A 1 201 ? -4.944 23.601 -11.495 1.00 24.19 201 ILE A O 1
ATOM 1552 N N . PRO A 1 202 ? -4.363 24.760 -13.331 1.00 25.05 202 PRO A N 1
ATOM 1553 C CA . PRO A 1 202 ? -4.962 26.053 -12.972 1.00 25.05 202 PRO A CA 1
ATOM 1554 C C . PRO A 1 202 ? -6.468 26.100 -12.662 1.00 25.05 202 PRO A C 1
ATOM 1556 O O . PRO A 1 202 ? -7.255 25.194 -12.921 1.00 25.05 202 PRO A O 1
ATOM 1559 N N . ILE A 1 203 ? -6.839 27.234 -12.064 1.00 29.23 203 ILE A N 1
ATOM 1560 C CA . ILE A 1 203 ? -8.108 27.515 -11.389 1.00 29.23 203 ILE A CA 1
ATOM 1561 C C . ILE A 1 203 ? -9.264 27.737 -12.380 1.00 29.23 203 ILE A C 1
ATOM 1563 O O . ILE A 1 203 ? -9.249 28.690 -13.154 1.00 29.23 203 ILE A O 1
ATOM 1567 N N . GLY A 1 204 ? -10.330 26.943 -12.236 1.00 25.05 204 GLY A N 1
ATOM 1568 C CA . GLY A 1 204 ? -11.710 27.325 -12.565 1.00 25.05 204 GLY A CA 1
ATOM 1569 C C . GLY A 1 204 ? -12.495 27.551 -11.266 1.00 25.05 204 GLY A C 1
ATOM 1570 O O . GLY A 1 204 ? -12.340 26.781 -10.316 1.00 25.05 204 GLY A O 1
ATOM 1571 N N . GLN A 1 205 ? -13.266 28.638 -11.168 1.00 24.78 205 GLN A N 1
ATOM 1572 C CA . GLN A 1 205 ? -13.747 29.145 -9.874 1.00 24.78 205 GLN A CA 1
ATOM 1573 C C . GLN A 1 205 ? -14.878 28.325 -9.216 1.00 24.78 205 GLN A C 1
ATOM 1575 O O . GLN A 1 205 ? -15.796 27.858 -9.880 1.00 24.78 205 GLN A O 1
ATOM 1580 N N . GLY A 1 206 ? -14.834 28.279 -7.876 1.00 28.45 206 GLY A N 1
ATOM 1581 C CA . GLY A 1 206 ? -16.004 28.230 -6.984 1.00 28.45 206 GLY A CA 1
ATOM 1582 C C . GLY A 1 206 ? -16.793 26.919 -6.881 1.00 28.45 206 GLY A C 1
ATOM 1583 O O . GLY A 1 206 ? -17.767 26.742 -7.600 1.00 28.45 206 GLY A O 1
ATOM 1584 N N . TRP A 1 207 ? -16.475 26.067 -5.894 1.00 23.67 207 TRP A N 1
ATOM 1585 C CA . TRP A 1 207 ? -17.356 24.966 -5.453 1.00 23.67 207 TRP A CA 1
ATOM 1586 C C . TRP A 1 207 ? -17.377 24.807 -3.916 1.00 23.67 207 TRP A C 1
ATOM 1588 O O . TRP A 1 207 ? -16.322 24.924 -3.287 1.00 23.67 207 TRP A O 1
ATOM 1598 N N . PRO A 1 208 ? -18.546 24.526 -3.300 1.00 27.59 208 PRO A N 1
ATOM 1599 C CA . PRO A 1 208 ? -18.694 24.326 -1.856 1.00 27.59 208 PRO A CA 1
ATOM 1600 C C . PRO A 1 208 ? -18.324 22.899 -1.400 1.00 27.59 208 PRO A C 1
ATOM 1602 O O . PRO A 1 208 ? -18.234 21.970 -2.200 1.00 27.59 208 PRO A O 1
ATOM 1605 N N . LEU A 1 209 ? -18.170 22.709 -0.083 1.00 27.31 209 LEU A N 1
ATOM 1606 C CA . LEU A 1 209 ? -17.738 21.471 0.598 1.00 27.31 209 LEU A CA 1
ATOM 1607 C C . LEU A 1 209 ? -18.768 20.309 0.586 1.00 27.31 209 LEU A C 1
ATOM 1609 O O . LEU A 1 209 ? -19.026 19.685 1.613 1.00 27.31 209 LEU A O 1
ATOM 1613 N N . LYS A 1 210 ? -19.371 19.988 -0.563 1.00 26.78 210 LYS A N 1
ATOM 1614 C CA . LYS A 1 210 ? -20.286 18.843 -0.725 1.00 26.78 210 LYS A CA 1
ATOM 1615 C C . LYS A 1 210 ? -19.918 18.039 -1.970 1.00 26.78 210 LYS A C 1
ATOM 1617 O O . LYS A 1 210 ? -20.255 18.448 -3.074 1.00 26.78 210 LYS A O 1
ATOM 1622 N N . GLY A 1 211 ? -19.254 16.893 -1.792 1.00 26.67 211 GLY A N 1
ATOM 1623 C CA . GLY A 1 211 ? -18.938 16.015 -2.927 1.00 26.67 211 GLY A CA 1
ATOM 1624 C C . GLY A 1 211 ? -17.702 15.125 -2.806 1.00 26.67 211 GLY A C 1
ATOM 1625 O O . GLY A 1 211 ? -16.976 15.001 -3.783 1.00 26.67 211 GLY A O 1
ATOM 1626 N N . LEU A 1 212 ? -17.469 14.478 -1.659 1.00 27.34 212 LEU A N 1
ATOM 1627 C CA . LEU A 1 212 ? -16.649 13.257 -1.626 1.00 27.34 212 LEU A CA 1
ATOM 1628 C C . LEU A 1 212 ? -17.357 12.156 -0.827 1.00 27.34 212 LEU A C 1
ATOM 1630 O O . LEU A 1 212 ? -16.852 11.620 0.148 1.00 27.34 212 LEU A O 1
ATOM 1634 N N . MET A 1 213 ? -18.582 11.865 -1.259 1.00 23.27 213 MET A N 1
ATOM 1635 C CA . MET A 1 213 ? -19.265 10.611 -0.971 1.00 23.27 213 MET A CA 1
ATOM 1636 C C . MET A 1 213 ? -19.365 9.904 -2.318 1.00 23.27 213 MET A C 1
ATOM 1638 O O . MET A 1 213 ? -20.273 10.199 -3.100 1.00 23.27 213 MET A O 1
ATOM 1642 N N . MET A 1 214 ? -18.374 9.067 -2.645 1.00 26.00 214 MET A N 1
ATOM 1643 C CA . MET A 1 214 ? -18.401 8.300 -3.888 1.00 26.00 214 MET A CA 1
ATOM 1644 C C . MET A 1 214 ? -19.446 7.195 -3.738 1.00 26.00 214 MET A C 1
ATOM 1646 O O . MET A 1 214 ? -19.166 6.077 -3.323 1.00 26.00 214 MET A O 1
ATOM 1650 N N . ILE A 1 215 ? -20.694 7.540 -4.058 1.00 23.19 215 ILE A N 1
ATOM 1651 C CA . ILE A 1 215 ? -21.743 6.553 -4.271 1.00 23.19 215 ILE A CA 1
ATOM 1652 C C . ILE A 1 215 ? -21.297 5.710 -5.467 1.00 23.19 215 ILE A C 1
ATOM 1654 O O . ILE A 1 215 ? -21.412 6.151 -6.616 1.00 23.19 215 ILE A O 1
ATOM 1658 N N . LEU A 1 216 ? -20.831 4.488 -5.190 1.00 23.19 216 LEU A N 1
ATOM 1659 C CA . LEU A 1 216 ? -20.909 3.385 -6.140 1.00 23.19 216 LEU A CA 1
ATOM 1660 C C . LEU A 1 216 ? -22.360 3.329 -6.615 1.00 23.19 216 LEU A C 1
ATOM 1662 O O . LEU A 1 216 ? -23.263 2.907 -5.892 1.00 23.19 216 LEU A O 1
ATOM 1666 N N . THR A 1 217 ? -22.602 3.859 -7.811 1.00 22.09 217 THR A N 1
ATOM 1667 C CA . THR A 1 217 ? -23.933 3.857 -8.410 1.00 22.09 217 THR A CA 1
ATOM 1668 C C . THR A 1 217 ? -24.156 2.454 -8.949 1.00 22.09 217 THR A C 1
ATOM 1670 O O . THR A 1 217 ? -23.852 2.176 -10.107 1.00 22.09 217 THR A O 1
ATOM 1673 N N . PHE A 1 218 ? -24.632 1.563 -8.076 1.00 22.06 218 PHE A N 1
ATOM 1674 C CA . PHE A 1 218 ? -25.044 0.206 -8.418 1.00 22.06 218 PHE A CA 1
ATOM 1675 C C . PHE A 1 218 ? -26.046 0.252 -9.578 1.00 22.06 218 PHE A C 1
ATOM 1677 O O . PHE A 1 218 ? -27.219 0.573 -9.380 1.00 22.06 218 PHE A O 1
ATOM 1684 N N . PHE A 1 219 ? -25.593 -0.087 -10.785 1.00 20.52 219 PHE A N 1
ATOM 1685 C CA . PHE A 1 219 ? -26.475 -0.349 -11.915 1.00 20.52 219 PHE A CA 1
ATOM 1686 C C . PHE A 1 219 ? -26.645 -1.859 -12.085 1.00 20.52 219 PHE A C 1
ATOM 1688 O O . PHE A 1 219 ? -25.731 -2.558 -12.502 1.00 20.52 219 PHE A O 1
ATOM 1695 N N . ASN A 1 220 ? -27.861 -2.318 -11.782 1.00 22.44 220 ASN A N 1
ATOM 1696 C CA . ASN A 1 220 ? -28.418 -3.644 -12.061 1.00 22.44 220 ASN A CA 1
ATOM 1697 C C . ASN A 1 220 ? -27.701 -4.873 -11.473 1.00 22.44 220 ASN A C 1
ATOM 1699 O O . ASN A 1 220 ? -26.985 -5.591 -12.163 1.00 22.44 220 ASN A O 1
ATOM 1703 N N . GLY A 1 221 ? -28.111 -5.232 -10.252 1.00 28.92 221 GLY A N 1
ATOM 1704 C CA . GLY A 1 221 ? -28.108 -6.622 -9.785 1.00 28.92 221 GLY A CA 1
ATOM 1705 C C . GLY A 1 221 ? -27.384 -6.836 -8.460 1.00 28.92 221 GLY A C 1
ATOM 1706 O O . GLY A 1 221 ? -26.211 -6.521 -8.342 1.00 28.92 221 GLY A O 1
ATOM 1707 N N . PHE A 1 222 ? -28.086 -7.481 -7.519 1.00 26.73 222 PHE A N 1
ATOM 1708 C CA . PHE A 1 222 ? -27.635 -7.883 -6.176 1.00 26.73 222 PHE A CA 1
ATOM 1709 C C . PHE A 1 222 ? -27.371 -6.743 -5.168 1.00 26.73 222 PHE A C 1
ATOM 1711 O O . PHE A 1 222 ? -26.855 -5.693 -5.516 1.00 26.73 222 PHE A O 1
ATOM 1718 N N . LYS A 1 223 ? -27.679 -6.877 -3.870 1.00 30.42 223 LYS A N 1
ATOM 1719 C CA . LYS A 1 223 ? -28.706 -7.668 -3.146 1.00 30.42 223 LYS A CA 1
ATOM 1720 C C . LYS A 1 223 ? -29.065 -6.872 -1.878 1.00 30.42 223 LYS A C 1
ATOM 1722 O O . LYS A 1 223 ? -28.232 -6.126 -1.370 1.00 30.42 223 LYS A O 1
ATOM 1727 N N . THR A 1 224 ? -30.297 -6.960 -1.370 1.00 32.81 224 THR A N 1
ATOM 1728 C CA . THR A 1 224 ? -30.716 -6.054 -0.274 1.00 32.81 224 THR A CA 1
ATOM 1729 C C . THR A 1 224 ? -30.150 -6.470 1.088 1.00 32.81 224 THR A C 1
ATOM 1731 O O . THR A 1 224 ? -29.916 -7.649 1.337 1.00 32.81 224 THR A O 1
ATOM 1734 N N . ARG A 1 225 ? -29.997 -5.500 2.003 1.00 32.72 225 ARG A N 1
ATOM 1735 C CA . ARG A 1 225 ? -29.463 -5.638 3.378 1.00 32.72 225 ARG A CA 1
ATOM 1736 C C . ARG A 1 225 ? -29.861 -6.925 4.129 1.00 32.72 225 ARG A C 1
ATOM 1738 O O . ARG A 1 225 ? -29.021 -7.506 4.808 1.00 32.72 225 ARG A O 1
ATOM 1745 N N . LYS A 1 226 ? -31.107 -7.392 3.978 1.00 30.72 226 LYS A N 1
ATOM 1746 C CA . LYS A 1 226 ? -31.618 -8.623 4.616 1.00 30.72 226 LYS A CA 1
ATOM 1747 C C . LYS A 1 226 ? -30.920 -9.913 4.164 1.00 30.72 226 LYS A C 1
ATOM 1749 O O . LYS A 1 226 ? -30.977 -10.909 4.876 1.00 30.72 226 LYS A O 1
ATOM 1754 N N . GLU A 1 227 ? -30.308 -9.934 2.983 1.00 30.91 227 GLU A N 1
ATOM 1755 C CA . GLU A 1 227 ? -29.631 -11.125 2.454 1.00 30.91 227 GLU A CA 1
ATOM 1756 C C . GLU A 1 227 ? -28.179 -11.240 2.933 1.00 30.91 227 GLU A C 1
ATOM 1758 O O . GLU A 1 227 ? -27.675 -12.351 3.060 1.00 30.91 227 GLU A O 1
ATOM 1763 N N . ILE A 1 228 ? -27.538 -10.114 3.266 1.00 34.72 228 ILE A N 1
ATOM 1764 C CA . ILE A 1 228 ? -26.210 -10.086 3.900 1.00 34.72 228 ILE A CA 1
ATOM 1765 C C . ILE A 1 228 ? -26.317 -10.590 5.348 1.00 34.72 228 ILE A C 1
ATOM 1767 O O . ILE A 1 228 ? -25.515 -11.402 5.790 1.00 34.72 228 ILE A O 1
ATOM 1771 N N . GLU A 1 229 ? -27.369 -10.180 6.063 1.00 34.69 229 GLU A N 1
ATOM 1772 C CA . GLU A 1 229 ? -27.653 -10.621 7.438 1.00 34.69 229 GLU A CA 1
ATOM 1773 C C . GLU A 1 229 ? -28.044 -12.120 7.534 1.00 34.69 229 GLU A C 1
ATOM 1775 O O . GLU A 1 229 ? -28.025 -12.682 8.627 1.00 34.69 229 GLU A O 1
ATOM 1780 N N . SER A 1 230 ? -28.393 -12.789 6.421 1.00 33.25 230 SER A N 1
ATOM 1781 C CA . SER A 1 230 ? -28.895 -14.178 6.424 1.00 33.25 230 SER A CA 1
ATOM 1782 C C . SER A 1 230 ? -27.872 -15.254 6.044 1.00 33.25 230 SER A C 1
ATOM 1784 O O . SER A 1 230 ? -28.158 -16.443 6.212 1.00 33.25 230 SER A O 1
ATOM 1786 N N . ARG A 1 231 ? -26.690 -14.878 5.536 1.00 32.97 231 ARG A N 1
ATOM 1787 C CA . ARG A 1 231 ? -25.663 -15.826 5.082 1.00 32.97 231 ARG A CA 1
ATOM 1788 C C . ARG A 1 231 ? -24.321 -15.594 5.775 1.00 32.97 231 ARG A C 1
ATOM 1790 O O . ARG A 1 231 ? -23.578 -14.687 5.431 1.00 32.97 231 ARG A O 1
ATOM 1797 N N . ASN A 1 232 ? -23.997 -16.556 6.639 1.00 32.06 232 ASN A N 1
ATOM 1798 C CA . ASN A 1 232 ? -22.720 -16.789 7.320 1.00 32.06 232 ASN A CA 1
ATOM 1799 C C . ASN A 1 232 ? -22.417 -15.931 8.559 1.00 32.06 232 ASN A C 1
ATOM 1801 O O . ASN A 1 232 ? -22.858 -14.800 8.731 1.00 32.06 232 ASN A O 1
ATOM 1805 N N . ARG A 1 233 ? -21.688 -16.567 9.484 1.00 36.97 233 ARG A N 1
ATOM 1806 C CA . ARG A 1 233 ? -21.396 -16.079 10.835 1.00 36.97 233 ARG A CA 1
ATOM 1807 C C . ARG A 1 233 ? -20.268 -15.047 10.771 1.00 36.97 233 ARG A C 1
ATOM 1809 O O . ARG A 1 233 ? -19.107 -15.432 10.704 1.00 36.97 233 ARG A O 1
ATOM 1816 N N . ILE A 1 234 ? -20.612 -13.762 10.797 1.00 35.66 234 ILE A N 1
ATOM 1817 C CA . ILE A 1 234 ? -19.644 -12.658 10.886 1.00 35.66 234 ILE A CA 1
ATOM 1818 C C . ILE A 1 234 ? -19.133 -12.571 12.339 1.00 35.66 234 ILE A C 1
ATOM 1820 O O . ILE A 1 234 ? -19.961 -12.363 13.232 1.00 35.66 234 ILE A O 1
ATOM 1824 N N . PRO A 1 235 ? -17.823 -12.729 12.617 1.00 32.41 235 PRO A N 1
ATOM 1825 C CA . PRO A 1 235 ? -17.287 -12.573 13.967 1.00 32.41 235 PRO A CA 1
ATOM 1826 C C . PRO A 1 235 ? -17.235 -11.101 14.402 1.00 32.41 235 PRO A C 1
ATOM 1828 O O . PRO A 1 235 ? -16.858 -10.226 13.628 1.00 32.41 235 PRO A O 1
ATOM 1831 N N . ASP A 1 236 ? -17.592 -10.867 15.664 1.00 31.52 236 ASP A N 1
ATOM 1832 C CA . ASP A 1 236 ? -17.347 -9.685 16.498 1.00 31.52 236 ASP A CA 1
ATOM 1833 C C . ASP A 1 236 ? -17.447 -8.282 15.856 1.00 31.52 236 ASP A C 1
ATOM 1835 O O . ASP A 1 236 ? -16.490 -7.689 15.353 1.00 31.52 236 ASP A O 1
ATOM 1839 N N . PHE A 1 237 ? -18.627 -7.677 16.021 1.00 34.56 237 PHE A N 1
ATOM 1840 C CA . PHE A 1 237 ? -18.874 -6.252 15.791 1.00 34.56 237 PHE A CA 1
ATOM 1841 C C . PHE A 1 237 ? -18.193 -5.366 16.846 1.00 34.56 237 PHE A C 1
ATOM 1843 O O . PHE A 1 237 ? -18.293 -5.628 18.045 1.00 34.56 237 PHE A O 1
ATOM 1850 N N . PHE A 1 238 ? -17.643 -4.220 16.429 1.00 32.12 238 PHE A N 1
ATOM 1851 C CA . PHE A 1 238 ? -17.120 -3.190 17.339 1.00 32.12 238 PHE A CA 1
ATOM 1852 C C . PHE A 1 238 ? -17.688 -1.800 17.013 1.00 32.12 238 PHE A C 1
ATOM 1854 O O . PHE A 1 238 ? -18.023 -1.500 15.870 1.00 32.12 238 PHE A O 1
ATOM 1861 N N . ARG A 1 239 ? -17.834 -0.949 18.038 1.00 26.47 239 ARG A N 1
ATOM 1862 C CA . ARG A 1 239 ? -18.434 0.399 17.948 1.00 26.47 239 ARG A CA 1
ATOM 1863 C C . ARG A 1 239 ? -17.320 1.461 17.943 1.00 26.47 239 ARG A C 1
ATOM 1865 O O . ARG A 1 239 ? -16.458 1.390 18.804 1.00 26.47 239 ARG A O 1
ATOM 1872 N N . VAL A 1 240 ? -17.332 2.451 17.033 1.00 30.94 240 VAL A N 1
ATOM 1873 C CA . VAL A 1 240 ? -16.247 3.476 16.928 1.00 30.94 240 VAL A CA 1
ATOM 1874 C C . VAL A 1 240 ? -16.731 4.946 16.842 1.00 30.94 240 VAL A C 1
ATOM 1876 O O . VAL A 1 240 ? -17.844 5.208 16.372 1.00 30.94 240 VAL A O 1
ATOM 1879 N N . HIS A 1 241 ? -15.891 5.843 17.404 1.00 27.33 241 HIS A N 1
ATOM 1880 C CA . HIS A 1 241 ? -16.017 7.224 17.939 1.00 27.33 241 HIS A CA 1
ATOM 1881 C C . HIS A 1 241 ? -15.571 8.546 17.174 1.00 27.33 241 HIS A C 1
ATOM 1883 O O . HIS A 1 241 ? -14.546 9.082 17.566 1.00 27.33 241 HIS A O 1
ATOM 1889 N N . TRP A 1 242 ? -16.300 9.180 16.218 1.00 30.45 242 TRP A N 1
ATOM 1890 C CA . TRP A 1 242 ? -16.124 10.621 15.746 1.00 30.45 242 TRP A CA 1
ATOM 1891 C C . TRP A 1 242 ? -17.389 11.491 15.293 1.00 30.45 242 TRP A C 1
ATOM 1893 O O . TRP A 1 242 ? -17.866 11.352 14.173 1.00 30.45 242 TRP A O 1
ATOM 1903 N N . THR A 1 243 ? -17.982 12.400 16.095 1.00 24.88 243 THR A N 1
ATOM 1904 C CA . THR A 1 243 ? -19.080 13.336 15.693 1.00 24.88 243 THR A CA 1
ATOM 1905 C C . THR A 1 243 ? -18.504 14.560 14.998 1.00 24.88 243 THR A C 1
ATOM 1907 O O . THR A 1 243 ? -17.325 14.864 15.136 1.00 24.88 243 THR A O 1
ATOM 1910 N N . SER A 1 244 ? -19.379 15.296 14.314 1.00 26.11 244 SER A N 1
ATOM 1911 C CA . SER A 1 244 ? -19.146 16.675 13.907 1.00 26.11 244 SER A CA 1
ATOM 1912 C C . SER A 1 244 ? -20.328 17.541 14.340 1.00 26.11 244 SER A C 1
ATOM 1914 O O . SER A 1 244 ? -21.446 17.321 13.866 1.00 26.11 244 SER A O 1
ATOM 1916 N N . GLU A 1 245 ? -20.090 18.544 15.180 1.00 23.97 245 GLU A N 1
ATOM 1917 C CA . GLU A 1 245 ? -20.962 19.720 15.222 1.00 23.97 245 GLU A CA 1
ATOM 1918 C C . GLU A 1 245 ? -20.482 20.714 14.163 1.00 23.97 245 GLU A C 1
ATOM 1920 O O . GLU A 1 245 ? -19.325 21.133 14.158 1.00 23.97 245 GLU A O 1
ATOM 1925 N N . VAL A 1 246 ? -21.374 21.065 13.238 1.00 24.75 246 VAL A N 1
ATOM 1926 C CA . VAL A 1 246 ? -21.162 22.171 12.303 1.00 24.75 246 VAL A CA 1
ATOM 1927 C C . VAL A 1 246 ? -21.702 23.423 12.979 1.00 24.75 246 VAL A C 1
ATOM 1929 O O . VAL A 1 246 ? -22.915 23.574 13.108 1.00 24.75 246 VAL A O 1
ATOM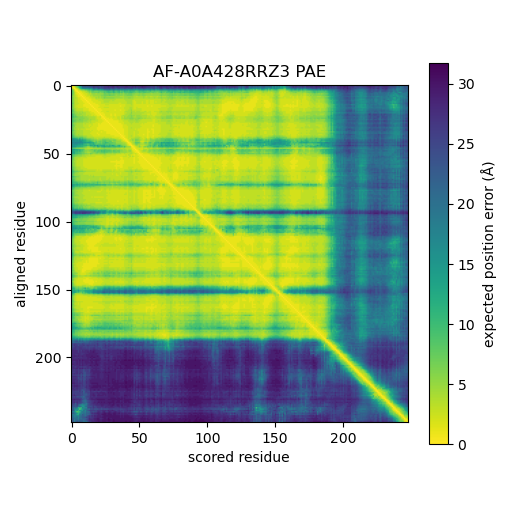 1932 N N . LEU A 1 247 ? -20.803 24.300 13.419 1.00 22.08 247 LEU A N 1
ATOM 1933 C CA . LEU A 1 247 ? -21.144 25.683 13.745 1.00 22.08 247 LEU A CA 1
ATOM 1934 C C . LEU A 1 247 ? -20.979 26.544 12.485 1.00 22.08 247 LEU A C 1
ATOM 1936 O O . LEU A 1 247 ? -20.128 26.253 11.642 1.00 22.08 247 LEU A O 1
ATOM 1940 N N . PHE A 1 248 ? -21.883 27.516 12.351 1.00 29.52 248 PHE A N 1
ATOM 1941 C CA . PHE A 1 248 ? -22.175 28.281 11.134 1.00 29.52 248 PHE A CA 1
ATOM 1942 C C . PHE A 1 248 ? -21.058 29.248 10.718 1.00 29.52 248 PHE A C 1
ATOM 1944 O O . PHE A 1 248 ? -20.436 29.845 11.624 1.00 29.52 248 PHE A O 1
#

Organism: NCBI:txid2604345

Sequence (248 aa):
MSGNTLRVTGVRCARVASVGSAAEGDVDQIFDIIRTWEPEGLPEDNYPPGGLMLDAFLEAVFQGCLRDRFPRTVSWPTLSELREHYLALLSGTDRRANILKYLQNGVAKAAKFFTTKEGYFGVANKDVNEGDVVCIMLGCDMPLLIRSTEQPNGTFNLVGICFVPGLLDSEGLLGHLPENWKLQMIFKDGSLKIRGSNLSIPIGQGWPLKGLMMILTFFNGFKTRKEIESRNRIPDFFRVHWTSEVLF

Solvent-accessible surface area (backbone atoms only — not comparable to full-atom values): 15161 Å² total; per-residue (Å²): 131,65,64,61,50,40,81,55,54,48,48,80,75,41,37,32,62,43,65,55,74,53,36,55,79,56,68,67,50,29,49,56,50,54,64,74,62,65,60,85,64,36,94,35,79,67,32,78,83,60,52,44,29,46,56,44,49,50,40,16,62,29,60,60,57,28,21,68,36,27,76,84,45,83,88,40,50,38,67,65,61,49,50,56,53,52,51,34,40,75,72,69,68,60,59,63,69,63,56,46,63,45,48,79,78,28,50,65,84,34,25,16,40,34,35,26,78,75,64,50,48,28,29,28,51,68,74,71,52,63,71,26,30,37,25,41,40,74,95,48,61,56,26,29,33,36,34,79,52,93,54,93,84,54,43,32,46,79,66,43,62,37,34,34,64,69,40,40,82,42,21,70,78,73,48,77,77,58,93,93,57,81,73,65,60,79,59,92,84,74,68,83,86,72,89,87,63,98,76,89,76,85,91,76,87,88,82,76,103,74,85,88,74,84,70,80,77,84,77,85,80,90,80,61,76,74,59,62,78,70,60,78,90,78,79,81,84,62,57,37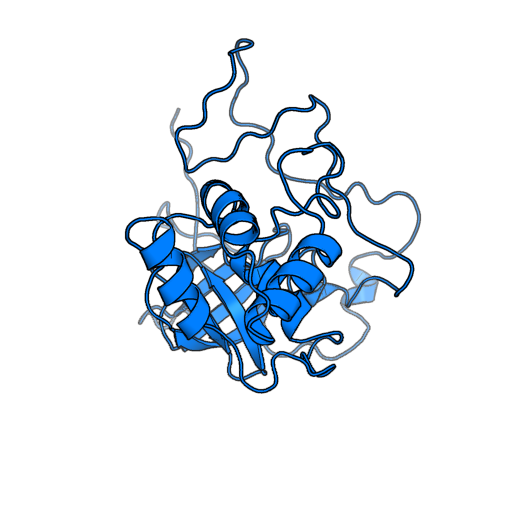,44,60,35,77,74,86,79,134

pLDDT: mean 72.77, std 25.81, range [20.52, 98.31]

Nearest PDB structures (foldseek):
  1yby-assembly1_A  TM=7.409E-01  e=8.073E+00  Acetivibrio thermocellus
  4v6a-assembly2_CV  TM=7.152E-01  e=9.092E+00  Thermus thermophilus HB8

Radius of gyration: 19.32 Å; Cα contacts (8 Å, |Δi|>4): 387; chains: 1; bounding box: 52×46×48 Å

Secondary structure (DSSP, 8-state):
--TT---B-EEEEEEEEEEEEE--SSHHHHHHHHHTTPPTTTTSS--TTSS-HHHHHHHHHTTT--TTT-TT-TTSPPHHHHHHHHHHHHTT---HHHHHHHHHHHSPTT-EEEEETTS-EEEE-TT--TT-EEEEETT-SS-EEEEE-S-TTT-EEEEEEEE-TTTSTTHHHH-PPPTT-------TTS----TTS-----------S----------S----HHHHTTSS-------B--------